Protein AF-A0A409YJ23-F1 (afdb_monomer_lite)

Secondary structure (DSSP, 8-state):
-EE-SSSS-EESSHHHHHHHIIIIITT-EEEEETTEEEEEPPPTTS-EE---TT-SS--EESSHHHHHHHHHHHHHHHSTT---EE-SSSEEE-HHHHTTTEEEETTTTEEEETTTTEEE-GGGHHHHHHHHHS----HHHHHHHHHHHHHTT--SSPPPP-SSEEPPTTSPPEEEEE-TTSSEEES-HHHHHHHHHHH-TTSPPPSSPPEEEEE-S-SSSSGGGSEEEEEPPTT----HHHHHHHHHHHS-------S---GGGTS-HHHHHH-HHHHTTTS-HHHHHHHHSPPPTTTSTTHHHHHHHHHHHHHHHHTTSPP---

InterPro domains:
  IPR013087 Zinc finger C2H2-type [PS00028] (4-25)
  IPR013087 Zinc finger C2H2-type [PS50157] (2-30)
  IPR013087 Zinc finger C2H2-type [SM00355] (2-25)
  IPR013087 Zinc finger C2H2-type [SM00355] (177-200)
  IPR022698 Orsellinic acid/F9775 biosynthesis cluster protein D [PF12013] (102-201)

Structure (mmCIF, N/CA/C/O backbone):
data_AF-A0A409YJ23-F1
#
_entry.id   AF-A0A409YJ23-F1
#
loop_
_atom_site.group_PDB
_atom_site.id
_atom_site.type_symbol
_atom_site.label_atom_id
_atom_site.label_alt_id
_atom_site.label_comp_id
_atom_site.label_asym_id
_atom_site.label_entity_id
_atom_site.label_seq_id
_atom_site.pdbx_PDB_ins_code
_atom_site.Cartn_x
_atom_site.Cartn_y
_atom_site.Cartn_z
_atom_site.occupancy
_atom_site.B_iso_or_equiv
_atom_site.auth_seq_id
_atom_site.auth_comp_id
_atom_site.auth_asym_id
_atom_site.auth_atom_id
_atom_site.pdbx_PDB_model_num
ATOM 1 N N . MET A 1 1 ? -32.591 39.609 29.232 1.00 84.12 1 MET A N 1
ATOM 2 C CA . MET A 1 1 ? -31.313 39.110 29.771 1.00 84.12 1 MET A CA 1
ATOM 3 C C . MET A 1 1 ? -31.387 37.604 29.819 1.00 84.12 1 MET A C 1
ATOM 5 O O . MET A 1 1 ? -32.309 37.075 30.429 1.00 84.12 1 MET A O 1
ATOM 9 N N . SER A 1 2 ? -30.472 36.940 29.129 1.00 91.50 2 SER A N 1
ATOM 10 C CA . SER A 1 2 ? -30.403 35.483 29.050 1.00 91.50 2 SER A CA 1
ATOM 11 C C . SER A 1 2 ? -29.228 35.031 29.913 1.00 91.50 2 SER A C 1
ATOM 13 O O . SER A 1 2 ? -28.110 35.483 29.689 1.00 91.50 2 SER A O 1
ATOM 15 N N . SER A 1 3 ? -29.456 34.194 30.923 1.00 90.69 3 SER A N 1
ATOM 16 C CA . SER A 1 3 ? -28.382 33.666 31.773 1.00 90.69 3 SER A CA 1
ATOM 17 C C . SER A 1 3 ? -27.857 32.335 31.246 1.00 90.69 3 SER A C 1
ATOM 19 O O . SER A 1 3 ? -28.594 31.536 30.656 1.00 90.69 3 SER A O 1
ATOM 21 N N . CYS A 1 4 ? -26.564 32.089 31.442 1.00 83.00 4 CYS A N 1
ATOM 22 C CA . CYS A 1 4 ? -26.021 30.758 31.236 1.00 83.00 4 CYS A CA 1
ATOM 23 C C . CYS A 1 4 ? -26.522 29.831 32.348 1.00 83.00 4 CYS A C 1
ATOM 25 O O . CYS A 1 4 ? -26.654 30.237 33.493 1.00 83.00 4 CYS A O 1
ATOM 27 N N . HIS A 1 5 ? -26.850 28.582 32.014 1.00 83.06 5 HIS A N 1
ATOM 28 C CA . HIS A 1 5 ? -27.221 27.575 33.019 1.00 83.06 5 HIS A CA 1
ATOM 29 C C . HIS A 1 5 ? -26.006 26.766 33.496 1.00 83.06 5 HIS A C 1
ATOM 31 O O . HIS A 1 5 ? -26.134 25.954 34.405 1.00 83.06 5 HIS A O 1
ATOM 37 N N . LEU A 1 6 ? -24.844 26.973 32.864 1.00 73.31 6 LEU A N 1
ATOM 38 C CA . LEU A 1 6 ? -23.585 26.291 33.169 1.00 73.31 6 LEU A CA 1
ATOM 39 C C . LEU A 1 6 ? -22.621 27.176 33.984 1.00 73.31 6 LEU A C 1
ATOM 41 O O . LEU A 1 6 ? -21.665 26.663 34.557 1.00 73.31 6 LEU A O 1
ATOM 45 N N . CYS A 1 7 ? -22.872 28.488 34.069 1.00 82.25 7 CYS A N 1
ATOM 46 C CA . CYS A 1 7 ? -22.205 29.413 34.990 1.00 82.25 7 CYS A CA 1
ATOM 47 C C . CYS A 1 7 ? -23.141 30.555 35.401 1.00 82.25 7 CYS A C 1
ATOM 49 O O . CYS A 1 7 ? -24.240 30.690 34.874 1.00 82.25 7 CYS A O 1
ATOM 51 N N . SER A 1 8 ? -22.681 31.407 36.314 1.00 89.31 8 SER A N 1
ATOM 52 C CA . SER A 1 8 ? -23.455 32.532 36.848 1.00 89.31 8 SER A CA 1
ATOM 53 C C . SER A 1 8 ? -23.447 33.794 35.968 1.00 89.31 8 SER A C 1
ATOM 55 O O . SER A 1 8 ? -23.882 34.846 36.432 1.00 89.31 8 SER A O 1
ATOM 57 N N . GLU A 1 9 ? -22.941 33.734 34.732 1.00 91.94 9 GLU A N 1
ATOM 58 C CA . GLU A 1 9 ? -22.905 34.897 33.836 1.00 91.94 9 GLU A CA 1
ATOM 59 C C . GLU A 1 9 ? -24.240 35.129 33.111 1.00 91.94 9 GLU A C 1
ATOM 61 O O . GLU A 1 9 ? -24.992 34.204 32.779 1.00 91.94 9 GLU A O 1
ATOM 66 N N . SER A 1 10 ? -24.538 36.402 32.853 1.00 94.19 10 SER A N 1
ATOM 67 C CA . SER A 1 10 ? -25.786 36.860 32.244 1.00 94.19 10 SER A CA 1
ATOM 68 C C . SER A 1 10 ? -25.524 37.810 31.084 1.00 94.19 10 SER A C 1
ATOM 70 O O . SER A 1 10 ? -24.695 38.708 31.193 1.00 94.19 10 SER A O 1
ATOM 72 N N . PHE A 1 11 ? -26.280 37.628 30.002 1.00 96.00 11 PHE A N 1
ATOM 73 C CA . PHE A 1 11 ? -26.040 38.255 28.705 1.00 96.00 11 PHE A CA 1
ATOM 74 C C . PHE A 1 11 ? -27.220 39.112 28.262 1.00 96.00 11 PHE A C 1
ATOM 76 O O . PHE A 1 11 ? -28.380 38.877 28.636 1.00 96.00 11 PHE A O 1
ATOM 83 N N . SER A 1 12 ? -26.920 40.115 27.445 1.00 95.31 12 SER A N 1
ATOM 84 C CA . SER A 1 12 ? -27.893 41.098 26.974 1.00 95.31 12 SER A CA 1
ATOM 85 C C . SER A 1 12 ? -28.770 40.511 25.872 1.00 95.31 12 SER A C 1
ATOM 87 O O . SER A 1 12 ? -29.960 40.824 25.807 1.00 95.31 12 SER A O 1
ATOM 89 N N . SER A 1 13 ? -28.210 39.605 25.064 1.00 96.56 13 SER A N 1
ATOM 90 C CA . SER A 1 13 ? -28.889 38.943 23.950 1.00 96.56 13 SER A CA 1
ATOM 91 C C . SER A 1 13 ? -28.728 37.410 23.970 1.00 96.56 13 SER A C 1
ATOM 93 O O . SER A 1 13 ? -27.808 36.873 24.595 1.00 96.56 13 SER A O 1
ATOM 95 N N . PRO A 1 14 ? -29.622 36.670 23.286 1.00 90.75 14 PRO A N 1
ATOM 96 C CA . PRO A 1 14 ? -29.446 35.239 23.039 1.00 90.75 14 PRO A CA 1
ATOM 97 C C . PRO A 1 14 ? -28.155 34.908 22.275 1.00 90.75 14 PRO A C 1
ATOM 99 O O . PRO A 1 14 ? -27.546 33.878 22.555 1.00 90.75 14 PRO A O 1
ATOM 102 N N . ASP A 1 15 ? -27.720 35.788 21.369 1.00 90.75 15 ASP A N 1
ATOM 103 C CA . ASP A 1 15 ? -26.511 35.597 20.557 1.00 90.75 15 ASP A CA 1
ATOM 104 C C . ASP A 1 15 ? -25.238 35.682 21.408 1.00 90.75 15 ASP A C 1
ATOM 106 O O . ASP A 1 15 ? -24.343 34.850 21.272 1.00 90.75 15 ASP A O 1
ATOM 110 N N . GLU A 1 16 ? -25.186 36.618 22.360 1.00 91.50 16 GLU A N 1
ATOM 111 C CA . GLU A 1 16 ? -24.097 36.719 23.340 1.00 91.50 16 GLU A CA 1
ATOM 112 C C . GLU A 1 16 ? -24.044 35.487 24.254 1.00 91.50 16 GLU A C 1
ATOM 114 O O . GLU A 1 16 ? -22.968 34.946 24.502 1.00 91.50 16 GLU A O 1
ATOM 119 N N . LEU A 1 17 ? -25.202 34.985 24.704 1.00 90.12 17 LEU A N 1
ATOM 120 C CA . LEU A 1 17 ? -25.272 33.749 25.488 1.00 90.12 17 LEU A CA 1
ATOM 121 C C . LEU A 1 17 ? -24.806 32.531 24.672 1.00 90.12 17 LEU A C 1
ATOM 123 O O . LEU A 1 17 ? -24.149 31.638 25.211 1.00 90.12 17 LEU A O 1
ATOM 127 N N . HIS A 1 18 ? -25.154 32.467 23.386 1.00 81.50 18 HIS A N 1
ATOM 128 C CA . HIS A 1 18 ? -24.700 31.404 22.493 1.00 81.50 18 HIS A CA 1
ATOM 129 C C . HIS A 1 18 ? -23.180 31.474 22.279 1.00 81.50 18 HIS A C 1
ATOM 131 O O . HIS A 1 18 ? -22.496 30.467 22.461 1.00 81.50 18 HIS A O 1
ATOM 137 N N . ALA A 1 19 ? -22.638 32.663 22.000 1.00 81.00 19 ALA A N 1
ATOM 138 C CA . ALA A 1 19 ? -21.200 32.898 21.863 1.00 81.00 19 ALA A CA 1
ATOM 139 C C . ALA A 1 19 ? -20.425 32.573 23.154 1.00 81.00 19 ALA A C 1
ATOM 141 O O . ALA A 1 19 ? -19.359 31.959 23.104 1.00 81.00 19 ALA A O 1
ATOM 142 N N . HIS A 1 20 ? -20.978 32.901 24.322 1.00 84.94 20 HIS A N 1
ATOM 143 C CA . HIS A 1 20 ? -20.410 32.533 25.618 1.00 84.94 20 HIS A CA 1
ATOM 144 C C . HIS A 1 20 ? -20.411 31.015 25.840 1.00 84.94 20 HIS A C 1
ATOM 146 O O . HIS A 1 20 ? -19.383 30.441 26.195 1.00 84.94 20 HIS A O 1
ATOM 152 N N . LYS A 1 21 ? -21.528 30.323 25.575 1.00 79.25 21 LYS A N 1
ATOM 153 C CA . LYS A 1 21 ? -21.569 28.852 25.660 1.00 79.25 21 LYS A CA 1
ATOM 154 C C . LYS A 1 21 ? -20.540 28.214 24.725 1.00 79.25 21 LYS A C 1
ATOM 156 O O . LYS A 1 21 ? -19.906 27.238 25.114 1.00 79.25 21 LYS A O 1
ATOM 161 N N . GLN A 1 22 ? -20.331 28.805 23.546 1.00 73.75 22 GLN A N 1
ATOM 162 C CA . GLN A 1 22 ? -19.335 28.368 22.567 1.00 73.75 22 GLN A CA 1
ATOM 163 C C . GLN A 1 22 ? -17.875 28.597 22.966 1.00 73.75 22 GLN A C 1
ATOM 165 O O . GLN A 1 22 ? -17.008 27.866 22.491 1.00 73.75 22 GLN A O 1
ATOM 170 N N . THR A 1 23 ? -17.585 29.582 23.812 1.00 72.12 23 THR A N 1
ATOM 171 C CA . THR A 1 23 ? -16.205 29.964 24.158 1.00 72.12 23 THR A CA 1
ATOM 172 C C . THR A 1 23 ? -15.799 29.523 25.561 1.00 72.12 23 THR A C 1
ATOM 174 O O . THR A 1 23 ? -14.672 29.079 25.757 1.00 72.12 23 THR A O 1
ATOM 177 N N . VAL A 1 24 ? -16.712 29.602 26.530 1.00 72.06 24 VAL A N 1
ATOM 178 C CA . VAL A 1 24 ? -16.432 29.364 27.955 1.00 72.06 24 VAL A CA 1
ATOM 179 C C . VAL A 1 24 ? -16.774 27.936 28.375 1.00 72.06 24 VAL A C 1
ATOM 181 O O . VAL A 1 24 ? -16.036 27.319 29.139 1.00 72.06 24 VAL A O 1
ATOM 184 N N . HIS A 1 25 ? -17.872 27.381 27.858 1.00 68.25 25 HIS A N 1
ATOM 185 C CA . HIS A 1 25 ? -18.365 26.057 28.265 1.00 68.25 25 HIS A CA 1
ATOM 186 C C . HIS A 1 25 ? -18.044 24.938 27.281 1.00 68.25 25 HIS A C 1
ATOM 188 O O . HIS A 1 25 ? -17.949 23.781 27.672 1.00 68.25 25 HIS A O 1
ATOM 194 N N . LEU A 1 26 ? -17.762 25.287 26.033 1.00 66.75 26 LEU A N 1
ATOM 195 C CA . LEU A 1 26 ? -17.163 24.407 25.031 1.00 66.75 26 LEU A CA 1
ATOM 196 C C . LEU A 1 26 ? -15.631 24.263 25.215 1.00 66.75 26 LEU A C 1
ATOM 198 O O . LEU A 1 26 ? -14.908 23.926 24.280 1.00 66.75 26 LEU A O 1
ATOM 202 N N . GLY A 1 27 ? -15.128 24.518 26.432 1.00 65.75 27 GLY A N 1
ATOM 203 C CA . GLY A 1 27 ? -13.705 24.508 26.791 1.00 65.75 27 GLY A CA 1
ATOM 204 C C . GLY A 1 27 ? -13.077 23.116 26.917 1.00 65.75 27 GLY A C 1
ATOM 205 O O . GLY A 1 27 ? -11.857 23.001 26.994 1.00 65.75 27 GLY A O 1
ATOM 206 N N . SER A 1 28 ? -13.883 22.060 26.915 1.00 69.00 28 SER A N 1
ATOM 207 C CA . SER A 1 28 ? -13.456 20.672 26.744 1.00 69.00 28 SER A CA 1
ATOM 208 C C . SER A 1 28 ? -14.683 19.797 26.607 1.00 69.00 28 SER A C 1
ATOM 210 O O . SER A 1 28 ? -15.555 19.830 27.471 1.00 69.00 28 SER A O 1
ATOM 212 N N . ILE A 1 29 ? -14.729 18.995 25.558 1.00 71.19 29 ILE A N 1
ATOM 213 C CA . ILE A 1 29 ? -15.741 17.966 25.390 1.00 71.19 29 ILE A CA 1
ATOM 214 C C . ILE A 1 29 ? -15.078 16.661 25.763 1.00 71.19 29 ILE A C 1
ATOM 216 O O . ILE A 1 29 ? -14.087 16.260 25.152 1.00 71.19 29 ILE A O 1
ATOM 220 N N . GLU A 1 30 ? -15.604 16.045 26.810 1.00 76.81 30 GLU A N 1
ATOM 221 C CA . GLU A 1 30 ? -15.264 14.678 27.148 1.00 76.81 30 GLU A CA 1
ATOM 222 C C . GLU A 1 30 ? -16.186 13.760 26.364 1.00 76.81 30 GLU A C 1
ATOM 224 O O . GLU A 1 30 ? -17.407 13.831 26.496 1.00 76.81 30 GLU A O 1
ATOM 229 N N . PHE A 1 31 ? -15.605 12.905 25.538 1.00 73.44 31 PHE A N 1
ATOM 230 C CA . PHE A 1 31 ? -16.326 11.795 24.941 1.00 73.44 31 PHE A CA 1
ATOM 231 C C . PHE A 1 31 ? -15.633 10.498 25.326 1.00 73.44 31 PHE A C 1
ATOM 233 O O . PHE A 1 31 ? -14.405 10.413 25.387 1.00 73.44 31 PHE A O 1
ATOM 240 N N . THR A 1 32 ? -16.430 9.478 25.618 1.00 66.81 32 THR A N 1
ATOM 241 C CA . THR A 1 32 ? -15.919 8.161 25.979 1.00 66.81 32 THR A CA 1
ATOM 242 C C . THR A 1 32 ? -16.015 7.248 24.775 1.00 66.81 32 THR A C 1
ATOM 244 O O . THR A 1 32 ? -17.071 7.085 24.178 1.00 66.81 32 THR A O 1
ATOM 247 N N . CYS A 1 33 ? -14.890 6.643 24.437 1.00 64.50 33 CYS A N 1
ATOM 248 C CA . CYS A 1 33 ? -14.723 5.769 23.300 1.00 64.50 33 CYS A CA 1
ATOM 249 C C . CYS A 1 33 ? -13.952 4.546 23.776 1.00 64.50 33 CYS A C 1
ATOM 251 O O . CYS A 1 33 ? -12.804 4.671 24.208 1.00 64.50 33 CYS A O 1
ATOM 253 N N . THR A 1 34 ? -14.555 3.356 23.728 1.00 54.97 34 THR A N 1
ATOM 254 C CA . THR A 1 34 ? -13.848 2.081 23.989 1.00 54.97 34 THR A CA 1
ATOM 255 C C . THR A 1 34 ? -13.129 2.029 25.343 1.00 54.97 34 THR A C 1
ATOM 257 O O . THR A 1 34 ? -11.996 1.568 25.453 1.00 54.97 34 THR A O 1
ATOM 260 N N . ASN A 1 35 ? -13.767 2.549 26.395 1.00 63.59 35 ASN A N 1
ATOM 261 C CA . ASN A 1 35 ? -13.205 2.680 27.751 1.00 63.59 35 ASN A CA 1
ATOM 262 C C . ASN A 1 35 ? -12.088 3.728 27.918 1.00 63.59 35 ASN A C 1
ATOM 264 O O . ASN A 1 35 ? -11.455 3.781 28.972 1.00 63.59 35 ASN A O 1
ATOM 268 N N . ARG A 1 36 ? -11.841 4.582 26.921 1.00 61.72 36 ARG A N 1
ATOM 269 C CA . ARG A 1 36 ? -10.992 5.771 27.056 1.00 61.72 36 ARG A CA 1
ATOM 270 C C . ARG A 1 36 ? -11.847 7.019 26.933 1.00 61.72 36 ARG A C 1
ATOM 272 O O . ARG A 1 36 ? -12.571 7.191 25.958 1.00 61.72 36 ARG A O 1
ATOM 279 N N . THR A 1 37 ? -11.760 7.889 27.927 1.00 76.44 37 THR A N 1
ATOM 280 C CA . THR A 1 37 ? -12.339 9.227 27.835 1.00 76.44 37 THR A CA 1
ATOM 281 C C . THR A 1 37 ? -11.313 10.133 27.178 1.00 76.44 37 THR A C 1
ATOM 283 O O . THR A 1 37 ? -10.193 10.274 27.668 1.00 76.44 37 THR A O 1
ATOM 286 N N . PHE A 1 38 ? -11.681 10.710 26.044 1.00 76.69 38 PHE A N 1
ATOM 287 C CA . PHE A 1 38 ? -10.900 11.724 25.363 1.00 76.69 38 PHE A CA 1
ATOM 288 C C . PHE A 1 38 ? -11.486 13.081 25.710 1.00 76.69 38 PHE A C 1
ATOM 290 O O . PHE A 1 38 ? -12.685 13.305 25.567 1.00 76.69 38 PHE A O 1
ATOM 297 N N . THR A 1 39 ? -10.626 13.991 26.148 1.00 82.50 39 THR A N 1
ATOM 298 C CA . THR A 1 39 ? -10.996 15.374 26.430 1.00 82.50 39 THR A CA 1
ATOM 299 C C . THR A 1 39 ? -10.467 16.234 25.291 1.00 82.50 39 THR A C 1
ATOM 301 O O . THR A 1 39 ? -9.272 16.524 25.237 1.00 82.50 39 THR A O 1
ATOM 304 N N . VAL A 1 40 ? -11.334 16.636 24.362 1.00 83.31 40 VAL A N 1
ATOM 305 C CA . VAL A 1 40 ? -10.938 17.483 23.229 1.00 83.31 40 VAL A CA 1
ATOM 306 C C . VAL A 1 40 ? -11.388 18.911 23.477 1.00 83.31 40 VAL A C 1
ATOM 308 O O . VAL A 1 40 ? -12.554 19.185 23.752 1.00 83.31 40 VAL A O 1
ATOM 311 N N . LYS A 1 41 ? -10.429 19.835 23.415 1.00 84.50 41 LYS A N 1
ATOM 312 C CA . LYS A 1 41 ? -10.660 21.272 23.569 1.00 84.50 41 LYS A CA 1
ATOM 313 C C . LYS A 1 41 ? -10.640 21.929 22.199 1.00 84.50 41 LYS A C 1
ATOM 315 O O . LYS A 1 41 ? -9.779 21.606 21.381 1.00 84.50 41 LYS A O 1
ATOM 320 N N . LYS A 1 42 ? -11.556 22.871 21.975 1.00 84.88 42 LYS A N 1
ATOM 321 C CA . LYS A 1 42 ? -11.483 23.783 20.832 1.00 84.88 42 LYS A CA 1
ATOM 322 C C . LYS A 1 42 ? -10.157 24.549 20.932 1.00 84.88 42 LYS A C 1
ATOM 324 O O . LYS A 1 42 ? -9.851 25.094 21.996 1.00 84.88 42 LYS A O 1
ATOM 329 N N . GLN A 1 43 ? -9.335 24.513 19.888 1.00 86.50 43 GLN A N 1
ATOM 330 C CA . GLN A 1 43 ? -8.037 25.187 19.902 1.00 86.50 43 GLN A CA 1
ATOM 331 C C . GLN A 1 43 ? -8.197 26.707 19.728 1.00 86.50 43 GLN A C 1
ATOM 333 O O . GLN A 1 43 ? -9.298 27.215 19.504 1.00 86.50 43 GLN A O 1
ATOM 338 N N . ALA A 1 44 ? -7.096 27.455 19.873 1.00 84.88 44 ALA A N 1
ATOM 339 C CA . ALA A 1 44 ? -7.088 28.918 19.759 1.00 84.88 44 ALA A CA 1
ATOM 340 C C . ALA A 1 44 ? -7.545 29.425 18.375 1.00 84.88 44 ALA A C 1
ATOM 342 O O . ALA A 1 44 ? -7.963 30.573 18.247 1.00 84.88 44 ALA A O 1
ATOM 343 N N . ASP A 1 45 ? -7.494 28.563 17.360 1.00 86.69 45 ASP A N 1
ATOM 344 C CA . ASP A 1 45 ? -8.001 28.800 16.006 1.00 86.69 45 ASP A CA 1
ATOM 345 C C . ASP A 1 45 ? -9.527 28.634 15.877 1.00 86.69 45 ASP A C 1
ATOM 347 O O . ASP A 1 45 ? -10.086 28.814 14.796 1.00 86.69 45 ASP A O 1
ATOM 351 N N . GLY A 1 46 ? -10.218 28.284 16.964 1.00 84.50 46 GLY A N 1
ATOM 352 C CA . GLY A 1 46 ? -11.655 28.060 16.954 1.00 84.50 46 GLY A CA 1
ATOM 353 C C . GLY A 1 46 ? -12.072 26.757 16.268 1.00 84.50 46 GLY A C 1
ATOM 354 O O . GLY A 1 46 ? -13.235 26.645 15.886 1.00 84.50 46 GLY A O 1
ATOM 355 N N . CYS A 1 47 ? -11.179 25.778 16.128 1.00 90.19 47 CYS A N 1
ATOM 356 C CA . CYS A 1 47 ? -11.482 24.488 15.514 1.00 90.19 47 CYS A CA 1
ATOM 357 C C . CYS A 1 47 ? -11.236 23.312 16.474 1.00 90.19 47 CYS A C 1
ATOM 359 O O . CYS A 1 47 ? -10.504 23.420 17.464 1.00 90.19 47 CYS A O 1
ATOM 361 N N . PHE A 1 48 ? -11.861 22.170 16.189 1.00 88.62 48 PHE A N 1
ATOM 362 C CA . PHE A 1 48 ? -11.555 20.892 16.828 1.00 88.62 48 PHE A CA 1
ATOM 363 C C . PHE A 1 48 ? -10.511 20.153 16.001 1.00 88.62 48 PHE A C 1
ATOM 365 O O . PHE A 1 48 ? -10.659 20.011 14.789 1.00 88.62 48 PHE A O 1
ATOM 372 N N . HIS A 1 49 ? -9.465 19.671 16.667 1.00 88.62 49 HIS A N 1
ATOM 373 C CA . HIS A 1 49 ? -8.402 18.893 16.039 1.00 88.62 49 HIS A CA 1
ATOM 374 C C . HIS A 1 49 ? -8.552 17.438 16.446 1.00 88.62 49 HIS A C 1
ATOM 376 O O . HIS A 1 49 ? -8.626 17.132 17.640 1.00 88.62 49 HIS A O 1
ATOM 382 N N . CYS A 1 50 ? -8.596 16.539 15.469 1.00 86.25 50 CYS A N 1
ATOM 383 C CA . CYS A 1 50 ? -8.643 15.117 15.768 1.00 86.25 50 CYS A CA 1
ATOM 384 C C . CYS A 1 50 ? -7.301 14.646 16.359 1.00 86.25 50 CYS A C 1
ATOM 386 O O . CYS A 1 50 ? -6.263 14.847 15.728 1.00 86.25 50 CYS A O 1
ATOM 388 N N . PRO A 1 51 ? -7.290 13.994 17.540 1.00 78.25 51 PRO A N 1
ATOM 389 C CA . PRO A 1 51 ? -6.062 13.505 18.167 1.00 78.25 51 PRO A CA 1
ATOM 390 C C . PRO A 1 51 ? -5.535 12.203 17.539 1.00 78.25 51 PRO A C 1
ATOM 392 O O . PRO A 1 51 ? -4.567 11.628 18.038 1.00 78.25 51 PRO A O 1
ATOM 395 N N . CYS A 1 52 ? -6.187 11.681 16.499 1.00 74.25 52 CYS A N 1
ATOM 396 C CA . CYS A 1 52 ? -5.823 10.399 15.913 1.00 74.25 52 CYS A CA 1
ATOM 397 C C . CYS A 1 52 ? -4.490 10.477 15.155 1.00 74.25 52 CYS A C 1
ATOM 399 O O . CYS A 1 52 ? -4.299 11.389 14.351 1.00 74.25 52 CYS A O 1
ATOM 401 N N . PRO A 1 53 ? -3.597 9.483 15.330 1.00 70.00 53 PRO A N 1
ATOM 402 C CA . PRO A 1 53 ? -2.285 9.461 14.678 1.00 70.00 53 PRO A CA 1
ATOM 403 C C . PRO A 1 53 ? -2.359 9.156 13.174 1.00 70.00 53 PRO A C 1
ATOM 405 O O . PRO A 1 53 ? -1.338 9.150 12.499 1.00 70.00 53 PRO A O 1
ATOM 408 N N . PHE A 1 54 ? -3.552 8.859 12.658 1.00 68.44 54 PHE A N 1
ATOM 409 C CA . PHE A 1 54 ? -3.777 8.387 11.292 1.00 68.44 54 PHE A CA 1
ATOM 410 C C . PHE A 1 54 ? -3.936 9.516 10.268 1.00 68.44 54 PHE A C 1
ATOM 412 O O . PHE A 1 54 ? -4.024 9.256 9.071 1.00 68.44 54 PHE A O 1
ATOM 419 N N . HIS A 1 55 ? -3.974 10.764 10.730 1.00 72.31 55 HIS A N 1
ATOM 420 C CA . HIS A 1 55 ? -4.055 11.932 9.867 1.00 72.31 55 HIS A CA 1
ATOM 421 C C . HIS A 1 55 ? -2.646 12.409 9.499 1.00 72.31 55 HIS A C 1
ATOM 423 O O . HIS A 1 55 ? -1.867 12.753 10.384 1.00 72.31 55 HIS A O 1
ATOM 429 N N . THR A 1 56 ? -2.317 12.473 8.204 1.00 63.94 56 THR A N 1
ATOM 430 C CA . THR A 1 56 ? -1.049 13.066 7.721 1.00 63.94 56 THR A CA 1
ATOM 431 C C . THR A 1 56 ? -0.945 14.551 8.059 1.00 63.94 56 THR A C 1
ATOM 433 O O . THR A 1 56 ? 0.128 15.053 8.387 1.00 63.94 56 THR A O 1
ATOM 436 N N . THR A 1 57 ? -2.077 15.249 8.017 1.00 74.25 57 THR A N 1
ATOM 437 C CA . THR A 1 57 ? -2.258 16.612 8.520 1.00 74.25 57 THR A CA 1
ATOM 438 C C . THR A 1 57 ? -3.388 16.603 9.539 1.00 74.25 57 THR A C 1
ATOM 440 O O . THR A 1 57 ? -4.422 16.022 9.212 1.00 74.25 57 THR A O 1
ATOM 443 N N . PRO A 1 58 ? -3.256 17.244 10.717 1.00 80.00 58 PRO A N 1
ATOM 444 C CA . PRO A 1 58 ? -4.308 17.251 11.733 1.00 80.00 58 PRO A CA 1
ATOM 445 C C . PRO A 1 58 ? -5.671 17.567 11.114 1.00 80.00 58 PRO A C 1
ATOM 447 O O . PRO A 1 58 ? -5.836 18.623 10.506 1.00 80.00 58 PRO A O 1
ATOM 450 N N . ALA A 1 59 ? -6.627 16.639 11.209 1.00 84.62 59 ALA A N 1
ATOM 451 C CA . ALA A 1 59 ? -7.964 16.880 10.685 1.00 84.62 59 ALA A CA 1
ATOM 452 C C . ALA A 1 59 ? -8.645 17.960 11.533 1.00 84.62 59 ALA A C 1
ATOM 454 O O . ALA A 1 59 ? -8.743 17.824 12.758 1.00 84.62 59 ALA A O 1
ATOM 455 N N . VAL A 1 60 ? -9.083 19.025 10.861 1.00 90.81 60 VAL A N 1
ATOM 456 C CA . VAL A 1 60 ? -9.655 20.228 11.469 1.00 90.81 60 VAL A CA 1
ATOM 457 C C . VAL A 1 60 ? -11.158 20.261 11.208 1.00 90.81 60 VAL A C 1
ATOM 459 O O . VAL A 1 60 ? -11.594 20.151 10.064 1.00 90.81 60 VAL A O 1
ATOM 462 N N . PHE A 1 61 ? -11.947 20.443 12.265 1.00 90.62 61 PHE A N 1
ATOM 463 C CA . PHE A 1 61 ? -13.408 20.507 12.209 1.00 90.62 61 PHE A CA 1
ATOM 464 C C . PHE A 1 61 ? -13.889 21.839 12.786 1.00 90.62 61 PHE A C 1
ATOM 466 O O . PHE A 1 61 ? -13.478 22.242 13.877 1.00 90.62 61 PHE A O 1
ATOM 473 N N . HIS A 1 62 ? -14.751 22.542 12.052 1.00 88.31 62 HIS A N 1
ATOM 474 C CA . HIS A 1 62 ? -15.238 23.870 12.447 1.00 88.31 62 HIS A CA 1
ATOM 475 C C . HIS A 1 62 ? -16.425 23.818 13.416 1.00 88.31 62 HIS A C 1
ATOM 477 O O . HIS A 1 62 ? -16.686 24.787 14.133 1.00 88.31 62 HIS A O 1
ATOM 483 N N . ASP A 1 63 ? -17.127 22.692 13.464 1.00 84.94 63 ASP A N 1
ATOM 484 C CA . ASP A 1 63 ? -18.288 22.472 14.311 1.00 84.94 63 ASP A CA 1
ATOM 485 C C . ASP A 1 63 ? -18.175 21.144 15.069 1.00 84.94 63 ASP A C 1
ATOM 487 O O . ASP A 1 63 ? -17.379 20.263 14.742 1.00 84.94 63 ASP A O 1
ATOM 491 N N . LEU A 1 64 ? -18.953 21.040 16.144 1.00 81.25 64 LEU A N 1
ATOM 492 C CA . LEU A 1 64 ? -18.913 19.880 17.019 1.00 81.25 64 LEU A CA 1
ATOM 493 C C . LEU A 1 64 ? -19.558 18.645 16.384 1.00 81.25 64 LEU A C 1
ATOM 495 O O . LEU A 1 64 ? -19.132 17.528 16.650 1.00 81.25 64 LEU A O 1
ATOM 499 N N . GLU A 1 65 ? -20.599 18.830 15.583 1.00 81.56 65 GLU A N 1
ATOM 500 C CA . GLU A 1 65 ? -21.382 17.725 15.038 1.00 81.56 65 GLU A CA 1
ATOM 501 C C . GLU A 1 65 ? -20.541 16.909 14.053 1.00 81.56 65 GLU A C 1
ATOM 503 O O . GLU A 1 65 ? -20.453 15.688 14.179 1.00 81.56 65 GLU A O 1
ATOM 508 N N . THR A 1 66 ? -19.820 17.580 13.152 1.00 84.75 66 THR A N 1
ATOM 509 C CA . THR A 1 66 ? -18.887 16.933 12.219 1.00 84.75 66 THR A CA 1
ATOM 510 C C . THR A 1 66 ? -17.711 16.277 12.937 1.00 84.75 66 THR A C 1
ATOM 512 O O . THR A 1 66 ? -17.303 15.175 12.565 1.00 84.75 66 THR A O 1
ATOM 515 N N . PHE A 1 67 ? -17.200 16.904 14.002 1.00 86.88 67 PHE A N 1
ATOM 516 C CA . PHE A 1 67 ? -16.158 16.318 14.842 1.00 86.88 67 PHE A CA 1
ATOM 517 C C . PHE A 1 67 ? -16.638 15.047 15.561 1.00 86.88 67 PHE A C 1
ATOM 519 O O . PHE A 1 67 ? -15.947 14.029 15.531 1.00 86.88 67 PHE A O 1
ATOM 526 N N . VAL A 1 68 ? -17.822 15.076 16.182 1.00 81.50 68 VAL A N 1
ATOM 527 C CA . VAL A 1 68 ? -18.405 13.917 16.877 1.00 81.50 68 VAL A CA 1
ATOM 528 C C . VAL A 1 68 ? -18.688 12.795 15.891 1.00 81.50 68 VAL A C 1
ATOM 530 O O . VAL A 1 68 ? -18.266 11.677 16.155 1.00 81.50 68 VAL A O 1
ATOM 533 N N . ALA A 1 69 ? -19.283 13.079 14.730 1.00 81.81 69 ALA A N 1
ATOM 534 C CA . ALA A 1 69 ? -19.514 12.069 13.698 1.00 81.81 69 ALA A CA 1
ATOM 535 C C . ALA A 1 69 ? -18.200 11.410 13.233 1.00 81.81 69 ALA A C 1
ATOM 537 O O . ALA A 1 69 ? -18.125 10.192 13.086 1.00 81.81 69 ALA A O 1
ATOM 538 N N . HIS A 1 70 ? -17.131 12.194 13.056 1.00 85.25 70 HIS A N 1
ATOM 539 C CA . HIS A 1 70 ? -15.806 11.667 12.726 1.00 85.25 70 HIS A CA 1
ATOM 540 C C . HIS A 1 70 ? -15.245 10.748 13.822 1.00 85.25 70 HIS A C 1
ATOM 542 O O . HIS A 1 70 ? -14.712 9.675 13.531 1.00 85.25 70 HIS A O 1
ATOM 548 N N . ILE A 1 71 ? -15.367 11.163 15.082 1.00 82.25 71 ILE A N 1
ATOM 549 C CA . ILE A 1 71 ? -14.919 10.390 16.237 1.00 82.25 71 ILE A CA 1
ATOM 550 C C . ILE A 1 71 ? -15.749 9.121 16.419 1.00 82.25 71 ILE A C 1
ATOM 552 O O . ILE A 1 71 ? -15.168 8.076 16.677 1.00 82.25 71 ILE A O 1
ATOM 556 N N . GLU A 1 72 ? -17.071 9.178 16.271 1.00 77.69 72 GLU A N 1
ATOM 557 C CA . GLU A 1 72 ? -17.956 8.012 16.349 1.00 77.69 72 GLU A CA 1
ATOM 558 C C . GLU A 1 72 ? -17.591 6.979 15.299 1.00 77.69 72 GLU A C 1
ATOM 560 O O . GLU A 1 72 ? -17.497 5.797 15.639 1.00 77.69 72 GLU A O 1
ATOM 565 N N . VAL A 1 73 ? -17.301 7.439 14.069 1.00 76.19 73 VAL A N 1
ATOM 566 C CA . VAL A 1 73 ? -16.714 6.588 13.040 1.00 76.19 73 VAL A CA 1
ATOM 567 C C . VAL A 1 73 ? -15.479 5.956 13.631 1.00 76.19 73 VAL A C 1
ATOM 569 O O . VAL A 1 73 ? -15.579 4.772 13.859 1.00 76.19 73 VAL A O 1
ATOM 572 N N . ILE A 1 74 ? -14.418 6.692 13.990 1.00 75.00 74 ILE A N 1
ATOM 573 C CA . ILE A 1 74 ? -13.149 6.148 14.532 1.00 75.00 74 ILE A CA 1
ATOM 574 C C . ILE A 1 74 ? -13.341 5.191 15.720 1.00 75.00 74 ILE A C 1
ATOM 576 O O . ILE A 1 74 ? -12.651 4.177 15.832 1.00 75.00 74 ILE A O 1
ATOM 580 N N . CYS A 1 75 ? -14.271 5.482 16.616 1.00 72.88 75 CYS A N 1
ATOM 581 C CA . CYS A 1 75 ? -14.528 4.683 17.803 1.00 72.88 75 CYS A CA 1
ATOM 582 C C . CYS A 1 75 ? -15.080 3.301 17.482 1.00 72.88 75 CYS A C 1
ATOM 584 O O . CYS A 1 75 ? -14.690 2.341 18.144 1.00 72.88 75 CYS A O 1
ATOM 586 N N . ALA A 1 76 ? -15.875 3.175 16.418 1.00 67.19 76 ALA A N 1
ATOM 587 C CA . ALA A 1 76 ? -16.349 1.884 15.923 1.00 67.19 76 ALA A CA 1
ATOM 588 C C . ALA A 1 76 ? -15.209 0.947 15.452 1.00 67.19 76 ALA A C 1
ATOM 590 O O . ALA A 1 76 ? -15.413 -0.252 15.308 1.00 67.19 76 ALA A O 1
ATOM 591 N N . TRP A 1 77 ? -13.999 1.475 15.248 1.00 64.38 77 TRP A N 1
ATOM 592 C CA . TRP A 1 77 ? -12.799 0.754 14.787 1.00 64.38 77 TRP A CA 1
ATOM 593 C C . TRP A 1 77 ? -11.927 0.374 15.957 1.00 64.38 77 TRP A C 1
ATOM 595 O O . TRP A 1 77 ? -11.318 -0.688 15.984 1.00 64.38 77 TRP A O 1
ATOM 605 N N . ILE A 1 78 ? -11.836 1.287 16.922 1.00 62.78 78 ILE A N 1
ATOM 606 C CA . ILE A 1 78 ? -11.054 1.078 18.131 1.00 62.78 78 ILE A CA 1
ATOM 607 C C . ILE A 1 78 ? -11.772 0.064 19.040 1.00 62.78 78 ILE A C 1
ATOM 609 O O . ILE A 1 78 ? -11.123 -0.537 19.901 1.00 62.78 78 ILE A O 1
ATOM 613 N N . GLU A 1 79 ? -13.078 -0.186 18.845 1.00 56.62 79 GLU A N 1
ATOM 614 C CA . GLU A 1 79 ? -13.746 -1.309 19.501 1.00 56.62 79 GLU A CA 1
ATOM 615 C C . GLU A 1 79 ? -13.041 -2.627 19.138 1.00 56.62 79 GLU A C 1
ATOM 617 O O . GLU A 1 79 ? -12.715 -2.886 17.972 1.00 56.62 79 GLU A O 1
ATOM 622 N N . PRO A 1 80 ? -12.747 -3.486 20.129 1.00 54.53 80 PRO A N 1
ATOM 623 C CA . PRO A 1 80 ? -12.180 -4.779 19.816 1.00 54.53 80 PRO A CA 1
ATOM 624 C C . PRO A 1 80 ? -13.197 -5.577 18.978 1.00 54.53 80 PRO A C 1
ATOM 626 O O . PRO A 1 80 ? -14.337 -5.720 19.424 1.00 54.53 80 PRO A O 1
ATOM 629 N N . PRO A 1 81 ? -12.798 -6.134 17.812 1.00 50.31 81 PRO A N 1
ATOM 630 C CA . PRO A 1 81 ? -11.425 -6.446 17.419 1.00 50.31 81 PRO A CA 1
ATOM 631 C C . PRO A 1 81 ? -11.011 -5.839 16.060 1.00 50.31 81 PRO A C 1
ATOM 633 O O . PRO A 1 81 ? -10.735 -6.587 15.121 1.00 50.31 81 PRO A O 1
ATOM 636 N N . ALA A 1 82 ? -10.890 -4.513 15.940 1.00 53.09 82 ALA A N 1
ATOM 637 C CA . ALA A 1 82 ? -10.267 -3.895 14.759 1.00 53.09 82 ALA A CA 1
ATOM 638 C C . ALA A 1 82 ? -9.200 -2.841 15.104 1.00 53.09 82 ALA A C 1
ATOM 640 O O . ALA A 1 82 ? -9.150 -1.772 14.506 1.00 53.09 82 ALA A O 1
ATOM 641 N N . LEU A 1 83 ? -8.291 -3.163 16.036 1.00 73.56 83 LEU A N 1
ATOM 642 C CA . LEU A 1 83 ? -7.142 -2.305 16.346 1.00 73.56 83 LEU A CA 1
ATOM 643 C C . LEU A 1 83 ? -6.334 -2.018 15.072 1.00 73.56 83 LEU A C 1
ATOM 645 O O . LEU A 1 83 ? -5.580 -2.872 14.601 1.00 73.56 83 LEU A O 1
ATOM 649 N N . LEU A 1 84 ? -6.488 -0.805 14.539 1.00 85.19 84 LEU A N 1
ATOM 650 C CA . LEU A 1 84 ? -5.596 -0.261 13.527 1.00 85.19 84 LEU A CA 1
ATOM 651 C C . LEU A 1 84 ? -4.168 -0.334 14.071 1.00 85.19 84 LEU A C 1
ATOM 653 O O . LEU A 1 84 ? -3.851 0.227 15.124 1.00 85.19 84 LEU A O 1
ATOM 657 N N . ARG A 1 85 ? -3.306 -1.051 13.361 1.00 87.81 85 ARG A N 1
ATOM 658 C CA . ARG A 1 85 ? -1.901 -1.241 13.698 1.00 87.81 85 ARG A CA 1
ATOM 659 C C . ARG A 1 85 ? -1.064 -0.451 12.707 1.00 87.81 85 ARG A C 1
ATOM 661 O O . ARG A 1 85 ? -1.079 -0.748 11.518 1.00 87.81 85 ARG A O 1
ATOM 668 N N . SER A 1 86 ? -0.305 0.527 13.191 1.00 88.06 86 SER A N 1
ATOM 669 C CA . SER A 1 86 ? 0.780 1.101 12.390 1.00 88.06 86 SER A CA 1
ATOM 670 C C . SER A 1 86 ? 1.820 0.005 12.146 1.00 88.06 86 SER A C 1
ATOM 672 O O . SER A 1 86 ? 2.324 -0.608 13.090 1.00 88.06 86 SER A O 1
ATOM 674 N N . VAL A 1 87 ? 2.064 -0.296 10.872 1.00 90.75 87 VAL A N 1
ATOM 675 C CA . VAL A 1 87 ? 3.123 -1.210 10.422 1.00 90.75 87 VAL A CA 1
ATOM 676 C C . VAL A 1 87 ? 4.416 -0.424 10.232 1.00 90.75 87 VAL A C 1
ATOM 678 O O . VAL A 1 87 ? 5.494 -0.923 10.546 1.00 90.75 87 VAL A O 1
ATOM 681 N N . SER A 1 88 ? 4.290 0.816 9.763 1.00 91.50 88 SER A N 1
ATOM 682 C CA . SER A 1 88 ? 5.386 1.755 9.559 1.00 91.50 88 SER A CA 1
ATOM 683 C C . SER A 1 88 ? 4.897 3.205 9.669 1.00 91.50 88 SER A C 1
ATOM 685 O O . SER A 1 88 ? 3.744 3.458 10.033 1.00 91.50 88 SER A O 1
ATOM 687 N N . SER A 1 89 ? 5.765 4.164 9.329 1.00 89.44 89 SER A N 1
ATOM 688 C CA . SER A 1 89 ? 5.418 5.586 9.249 1.00 89.44 89 SER A CA 1
ATOM 689 C C . SER A 1 89 ? 4.395 5.921 8.164 1.00 89.44 89 SER A C 1
ATOM 691 O O . SER A 1 89 ? 3.776 6.973 8.260 1.00 89.44 89 SER A O 1
ATOM 693 N N . GLU A 1 90 ? 4.215 5.067 7.152 1.00 94.38 90 GLU A N 1
ATOM 694 C CA . GLU A 1 90 ? 3.266 5.297 6.049 1.00 94.38 90 GLU A CA 1
ATOM 695 C C . GLU A 1 90 ? 2.209 4.201 5.913 1.00 94.38 90 GLU A C 1
ATOM 697 O O . GLU A 1 90 ? 1.212 4.392 5.216 1.00 94.38 90 GLU A O 1
ATOM 702 N N . LEU A 1 91 ? 2.417 3.050 6.557 1.00 95.50 91 LEU A N 1
ATOM 703 C CA . LEU A 1 91 ? 1.564 1.879 6.424 1.00 95.50 91 LEU A CA 1
ATOM 704 C C . LEU A 1 91 ? 0.740 1.635 7.680 1.00 95.50 91 LEU A C 1
ATOM 706 O O . LEU A 1 91 ? 1.256 1.545 8.800 1.00 95.50 91 LEU A O 1
ATOM 710 N N . VAL A 1 92 ? -0.551 1.424 7.459 1.00 94.62 92 VAL A N 1
ATOM 711 C CA . VAL A 1 92 ? -1.501 0.989 8.474 1.00 94.62 92 VAL A CA 1
ATOM 712 C C . VAL A 1 92 ? -2.140 -0.331 8.063 1.00 94.62 92 VAL A C 1
ATOM 714 O O . VAL A 1 92 ? -2.405 -0.603 6.891 1.00 94.62 92 VAL A O 1
ATOM 717 N N . ASP A 1 93 ? -2.370 -1.163 9.062 1.00 94.06 93 ASP A N 1
ATOM 718 C CA . ASP A 1 93 ? -2.983 -2.473 8.963 1.00 94.06 93 ASP A CA 1
ATOM 719 C C . ASP A 1 93 ? -4.198 -2.545 9.895 1.00 94.06 93 ASP A C 1
ATOM 721 O O . ASP A 1 93 ? -4.307 -1.803 10.870 1.00 94.06 93 ASP A O 1
ATOM 725 N N . ALA A 1 94 ? -5.113 -3.454 9.595 1.00 91.94 94 ALA A N 1
ATOM 726 C CA . ALA A 1 94 ? -6.257 -3.806 10.418 1.00 91.94 94 ALA A CA 1
ATOM 727 C C . ALA A 1 94 ? -6.459 -5.327 10.341 1.00 91.94 94 ALA A C 1
ATOM 729 O O . ALA A 1 94 ? -6.117 -5.930 9.322 1.00 91.94 94 ALA A O 1
ATOM 730 N N . PRO A 1 95 ? -7.075 -5.977 11.343 1.00 91.19 95 PRO A N 1
ATOM 731 C CA . PRO A 1 95 ? -7.345 -7.418 11.295 1.00 91.19 95 PRO A CA 1
ATOM 732 C C . PRO A 1 95 ? -8.041 -7.877 10.003 1.00 91.19 95 PRO A C 1
ATOM 734 O O . PRO A 1 95 ? -7.666 -8.889 9.417 1.00 91.19 95 PRO A O 1
ATOM 737 N N . VAL A 1 96 ? -8.993 -7.087 9.498 1.00 93.50 96 VAL A N 1
ATOM 738 C CA . VAL A 1 96 ? -9.666 -7.385 8.228 1.00 93.50 96 VAL A CA 1
ATOM 739 C C . VAL A 1 96 ? -8.763 -7.199 7.003 1.00 93.50 96 VAL A C 1
ATOM 741 O O . VAL A 1 96 ? -8.922 -7.936 6.042 1.00 93.50 96 VAL A O 1
ATOM 744 N N . LEU A 1 97 ? -7.798 -6.271 7.014 1.00 95.94 97 LEU A N 1
ATOM 745 C CA . LEU A 1 97 ? -6.853 -6.080 5.903 1.00 95.94 97 LEU A CA 1
ATOM 746 C C . LEU A 1 97 ? -5.789 -7.179 5.895 1.00 95.94 97 LEU A C 1
ATOM 748 O O . LEU A 1 97 ? -5.604 -7.851 4.879 1.00 95.94 97 LEU A O 1
ATOM 752 N N . SER A 1 98 ? -5.144 -7.408 7.041 1.00 94.62 98 SER A N 1
ATOM 753 C CA . SER A 1 98 ? -4.123 -8.446 7.217 1.00 94.62 98 SER A CA 1
ATOM 754 C C . SER A 1 98 ? -4.626 -9.841 6.868 1.00 94.62 98 SER A C 1
ATOM 756 O O . SER A 1 98 ? -3.880 -10.607 6.256 1.00 94.62 98 SER A O 1
ATOM 758 N N . GLN A 1 99 ? -5.892 -10.162 7.161 1.00 94.81 99 GLN A N 1
ATOM 759 C CA . GLN A 1 99 ? -6.502 -11.429 6.754 1.00 94.81 99 GLN A CA 1
ATOM 760 C C . GLN A 1 99 ? -6.415 -11.672 5.238 1.00 94.81 99 GLN A C 1
ATOM 762 O O . GLN A 1 99 ? -6.288 -12.818 4.812 1.00 94.81 99 GLN A O 1
ATOM 767 N N . TYR A 1 100 ? -6.450 -10.614 4.429 1.00 97.06 100 TYR A N 1
ATOM 768 C CA . TYR A 1 100 ? -6.371 -10.681 2.968 1.00 97.06 100 TYR A CA 1
ATOM 769 C C . TYR A 1 100 ? -5.026 -10.190 2.420 1.00 97.06 100 TYR A C 1
ATOM 771 O O . TYR A 1 100 ? -4.918 -9.882 1.235 1.00 97.06 100 TYR A O 1
ATOM 779 N N . SER A 1 101 ? -3.989 -10.120 3.263 1.00 96.75 101 SER A N 1
ATOM 780 C CA . SER A 1 101 ? -2.665 -9.600 2.889 1.00 96.75 101 SER A CA 1
ATOM 781 C C . SER A 1 101 ? -2.720 -8.189 2.291 1.00 96.75 101 SER A C 1
ATOM 783 O O . SER A 1 101 ? -1.964 -7.855 1.376 1.00 96.75 101 SER A O 1
ATOM 785 N N . PHE A 1 102 ? -3.622 -7.355 2.804 1.00 97.94 102 PHE A N 1
ATOM 786 C CA . PHE A 1 102 ? -3.696 -5.943 2.466 1.00 97.94 102 PHE A CA 1
ATOM 787 C C . PHE A 1 102 ? -3.114 -5.068 3.572 1.00 97.94 102 PHE A C 1
ATOM 789 O O . PHE A 1 102 ? -3.147 -5.417 4.748 1.00 97.94 102 PHE A O 1
ATOM 796 N N . VAL A 1 103 ? -2.611 -3.906 3.171 1.00 97.81 103 VAL A N 1
ATOM 797 C CA . VAL A 1 103 ? -2.288 -2.762 4.032 1.00 97.81 103 VAL A CA 1
ATOM 798 C C . VAL A 1 103 ? -2.690 -1.485 3.303 1.00 97.81 103 VAL A C 1
ATOM 800 O O . VAL A 1 103 ? -2.840 -1.488 2.079 1.00 97.81 103 VAL A O 1
ATOM 803 N N . ILE A 1 104 ? -2.865 -0.388 4.029 1.00 97.62 104 ILE A N 1
ATOM 804 C CA . ILE A 1 104 ? -3.133 0.920 3.431 1.00 97.62 104 ILE A CA 1
ATOM 805 C C . ILE A 1 104 ? -1.897 1.799 3.607 1.00 97.62 104 ILE A C 1
ATOM 807 O O . ILE A 1 104 ? -1.410 1.967 4.723 1.00 97.62 104 ILE A O 1
ATOM 811 N N . ASN A 1 105 ? -1.404 2.373 2.508 1.00 97.50 105 ASN A N 1
ATOM 812 C CA . ASN A 1 105 ? -0.494 3.510 2.572 1.00 97.50 105 ASN A CA 1
ATOM 813 C C . ASN A 1 105 ? -1.341 4.781 2.691 1.00 97.50 105 ASN A C 1
ATOM 815 O O . ASN A 1 105 ? -1.990 5.194 1.725 1.00 97.50 105 ASN A O 1
ATOM 819 N N . PHE A 1 106 ? -1.375 5.366 3.887 1.00 94.75 106 PHE A N 1
ATOM 820 C CA . PHE A 1 106 ? -2.271 6.483 4.202 1.00 94.75 106 PHE A CA 1
ATOM 821 C C . PHE A 1 106 ? -1.728 7.841 3.732 1.00 94.75 106 PHE A C 1
ATOM 823 O O . PHE A 1 106 ? -2.487 8.803 3.664 1.00 94.75 106 PHE A O 1
ATOM 830 N N . VAL A 1 107 ? -0.445 7.918 3.358 1.00 93.88 107 VAL A N 1
ATOM 831 C CA . VAL A 1 107 ? 0.163 9.116 2.756 1.00 93.88 107 VAL A CA 1
ATOM 832 C C . VAL A 1 107 ? -0.244 9.254 1.292 1.00 93.88 107 VAL A C 1
ATOM 834 O O . VAL A 1 107 ? -0.588 10.341 0.834 1.00 93.88 107 VAL A O 1
ATOM 837 N N . HIS A 1 108 ? -0.230 8.143 0.553 1.00 95.94 108 HIS A N 1
ATOM 838 C CA . HIS A 1 108 ? -0.563 8.113 -0.871 1.00 95.94 108 HIS A CA 1
ATOM 839 C C . HIS A 1 108 ? -2.006 7.682 -1.162 1.00 95.94 108 HIS A C 1
ATOM 841 O O . HIS A 1 108 ? -2.396 7.641 -2.331 1.00 95.94 108 HIS A O 1
ATOM 847 N N . HIS A 1 109 ? -2.789 7.372 -0.124 1.00 96.50 109 HIS A N 1
ATOM 848 C CA . HIS A 1 109 ? -4.167 6.882 -0.221 1.00 96.50 109 HIS A CA 1
ATOM 849 C C . HIS A 1 109 ? -4.286 5.648 -1.128 1.00 96.50 109 HIS A C 1
ATOM 851 O O . HIS A 1 109 ? -5.120 5.586 -2.033 1.00 96.50 109 HIS A O 1
ATOM 857 N N . LEU A 1 110 ? -3.411 4.663 -0.902 1.00 98.00 110 LEU A N 1
ATOM 858 C CA . LEU A 1 110 ? -3.334 3.435 -1.694 1.00 98.00 110 LEU A CA 1
ATOM 859 C C . LEU A 1 110 ? -3.657 2.211 -0.840 1.00 98.00 110 LEU A C 1
ATOM 861 O O . LEU A 1 110 ? -3.095 2.037 0.238 1.00 98.00 110 LEU A O 1
ATOM 865 N N . LEU A 1 111 ? -4.477 1.308 -1.374 1.00 98.44 111 LEU A N 1
ATOM 866 C CA . LEU A 1 111 ? -4.590 -0.058 -0.872 1.00 98.44 111 LEU A CA 1
ATOM 867 C C . LEU A 1 111 ? -3.498 -0.909 -1.528 1.00 98.44 111 LEU A C 1
ATOM 869 O O . LEU A 1 111 ? -3.408 -0.978 -2.754 1.00 98.44 111 LEU A O 1
ATOM 873 N N . LEU A 1 112 ? -2.660 -1.554 -0.724 1.00 98.56 112 LEU A N 1
ATOM 874 C CA . LEU A 1 112 ? -1.517 -2.338 -1.181 1.00 98.56 112 LEU A CA 1
ATOM 875 C C . LEU A 1 112 ? -1.701 -3.811 -0.824 1.00 98.56 112 LEU A C 1
ATOM 877 O O . LEU A 1 112 ? -2.062 -4.139 0.301 1.00 98.56 112 LEU A O 1
ATOM 881 N N . CYS A 1 113 ? -1.394 -4.706 -1.760 1.00 98.50 113 CYS A N 1
ATOM 882 C CA . CYS A 1 113 ? -1.221 -6.127 -1.478 1.00 98.50 113 CYS A CA 1
ATOM 883 C C . CYS A 1 113 ? 0.222 -6.383 -1.036 1.00 98.50 113 CYS A C 1
ATOM 885 O O . CYS A 1 113 ? 1.151 -6.182 -1.821 1.00 98.50 113 CYS A O 1
ATOM 887 N N . THR A 1 114 ? 0.419 -6.867 0.188 1.00 96.88 114 THR A N 1
ATOM 888 C CA . THR A 1 114 ? 1.753 -7.118 0.752 1.00 96.88 114 THR A CA 1
ATOM 889 C C . THR A 1 114 ? 2.447 -8.306 0.094 1.00 96.88 114 THR A C 1
ATOM 891 O O . THR A 1 114 ? 3.658 -8.266 -0.105 1.00 96.88 114 THR A O 1
ATOM 894 N N . THR A 1 115 ? 1.696 -9.328 -0.328 1.00 95.75 115 THR A N 1
ATOM 895 C CA . THR A 1 115 ? 2.243 -10.506 -1.018 1.00 95.75 115 THR A CA 1
ATOM 896 C C . THR A 1 115 ? 2.728 -10.179 -2.430 1.00 95.75 115 THR A C 1
ATOM 898 O O . THR A 1 115 ? 3.784 -10.646 -2.848 1.00 95.75 115 THR A O 1
ATOM 901 N N . CYS A 1 116 ? 1.959 -9.387 -3.183 1.00 97.25 116 CYS A N 1
ATOM 902 C CA . CYS A 1 116 ? 2.315 -9.000 -4.549 1.00 97.25 116 CYS A CA 1
ATOM 903 C C . CYS A 1 116 ? 3.202 -7.745 -4.612 1.00 97.25 116 CYS A C 1
ATOM 905 O O . CYS A 1 116 ? 3.784 -7.477 -5.665 1.00 97.25 116 CYS A O 1
ATOM 907 N N . SER A 1 117 ? 3.256 -6.964 -3.528 1.00 97.25 117 SER A N 1
ATOM 908 C CA . SER A 1 117 ? 3.911 -5.650 -3.438 1.00 97.25 117 SER A CA 1
ATOM 909 C C . SER A 1 117 ? 3.450 -4.676 -4.534 1.00 97.25 117 SER A C 1
ATOM 911 O O . SER A 1 117 ? 4.260 -4.023 -5.200 1.00 97.25 117 SER A O 1
ATOM 913 N N . VAL A 1 118 ? 2.130 -4.620 -4.750 1.00 97.88 118 VAL A N 1
ATOM 914 C CA . VAL A 1 118 ? 1.456 -3.739 -5.722 1.00 97.88 118 VAL A CA 1
ATOM 915 C C . VAL A 1 118 ? 0.262 -3.036 -5.086 1.00 97.88 118 VAL A C 1
ATOM 917 O O . VAL A 1 118 ? -0.379 -3.576 -4.187 1.00 97.88 118 VAL A O 1
ATOM 920 N N . ALA A 1 119 ? -0.077 -1.864 -5.609 1.00 98.31 119 ALA A N 1
ATOM 921 C CA . ALA A 1 119 ? -1.307 -1.153 -5.320 1.00 98.31 119 ALA A CA 1
ATOM 922 C C . ALA A 1 119 ? -2.489 -1.741 -6.100 1.00 98.31 119 ALA A C 1
ATOM 924 O O . ALA A 1 119 ? -2.378 -2.120 -7.274 1.00 98.31 119 ALA A O 1
ATOM 925 N N . ILE A 1 120 ? -3.636 -1.775 -5.434 1.00 98.06 120 ILE A N 1
ATOM 926 C CA . ILE A 1 120 ? -4.908 -2.305 -5.909 1.00 98.06 120 ILE A CA 1
ATOM 927 C C . ILE A 1 120 ? -5.964 -1.228 -5.689 1.00 98.06 120 ILE A C 1
ATOM 929 O O . ILE A 1 120 ? -6.017 -0.621 -4.625 1.00 98.06 120 ILE A O 1
ATOM 933 N N . VAL A 1 121 ? -6.804 -0.974 -6.689 1.00 97.44 121 VAL A N 1
ATOM 934 C CA . VAL A 1 121 ? -7.981 -0.123 -6.470 1.00 97.44 121 VAL A CA 1
ATOM 935 C C . VAL A 1 121 ? -9.039 -0.922 -5.694 1.00 97.44 121 VAL A C 1
ATOM 937 O O . VAL A 1 121 ? -9.199 -2.115 -5.977 1.00 97.44 121 VAL A O 1
ATOM 940 N N . PRO A 1 122 ? -9.761 -0.320 -4.735 1.00 97.69 122 PRO A N 1
ATOM 941 C CA . PRO A 1 122 ? -10.729 -1.024 -3.891 1.00 97.69 122 PRO A CA 1
ATOM 942 C C . PRO A 1 122 ? -11.736 -1.891 -4.659 1.00 97.69 122 PRO A C 1
ATOM 944 O O . PRO A 1 122 ? -11.924 -3.060 -4.324 1.00 97.69 122 PRO A O 1
ATOM 947 N N . SER A 1 123 ? -12.306 -1.374 -5.749 1.00 97.00 123 SER A N 1
ATOM 948 C CA . SER A 1 123 ? -13.237 -2.089 -6.636 1.00 97.00 123 SER A CA 1
ATOM 949 C C . SER A 1 123 ? -12.654 -3.351 -7.284 1.00 97.00 123 SER A C 1
ATOM 951 O O . SER A 1 123 ? -13.399 -4.233 -7.710 1.00 97.00 123 SER A O 1
ATOM 953 N N . GLN A 1 124 ? -11.326 -3.475 -7.353 1.00 97.00 124 GLN A N 1
ATOM 954 C CA . GLN A 1 124 ? -10.630 -4.641 -7.898 1.00 97.00 124 GLN A CA 1
ATOM 955 C C . GLN A 1 124 ? -10.095 -5.587 -6.820 1.00 97.00 124 GLN A C 1
ATOM 957 O O . GLN A 1 124 ? -9.603 -6.658 -7.186 1.00 97.00 124 GLN A O 1
ATOM 962 N N . ALA A 1 125 ? -10.202 -5.251 -5.530 1.00 97.56 125 ALA A N 1
ATOM 963 C CA . ALA A 1 125 ? -9.620 -6.025 -4.432 1.00 97.56 125 ALA A CA 1
ATOM 964 C C . ALA A 1 125 ? -10.063 -7.494 -4.452 1.00 97.56 125 ALA A C 1
ATOM 966 O O . ALA A 1 125 ? -9.230 -8.396 -4.504 1.00 97.56 125 ALA A O 1
ATOM 967 N N . ASP A 1 126 ? -11.367 -7.739 -4.531 1.00 97.69 126 ASP A N 1
ATOM 968 C CA . ASP A 1 126 ? -11.940 -9.086 -4.562 1.00 97.69 126 ASP A CA 1
ATOM 969 C C . ASP A 1 126 ? -11.506 -9.886 -5.812 1.00 97.69 126 ASP A C 1
ATOM 971 O O . ASP A 1 126 ? -11.102 -11.047 -5.732 1.00 97.69 126 ASP A O 1
ATOM 975 N N . SER A 1 127 ? -11.470 -9.239 -6.982 1.00 97.25 127 SER A N 1
ATOM 976 C CA . SER A 1 127 ? -10.965 -9.875 -8.208 1.00 97.25 127 SER A CA 1
ATOM 977 C C . SER A 1 127 ? -9.463 -10.178 -8.149 1.00 97.25 127 SER A C 1
ATOM 979 O O . SER A 1 127 ? -9.007 -11.180 -8.702 1.00 97.25 127 SER A O 1
ATOM 981 N N . HIS A 1 128 ? -8.683 -9.325 -7.484 1.00 97.56 128 HIS A N 1
ATOM 982 C CA . HIS A 1 128 ? -7.256 -9.525 -7.284 1.00 97.56 128 HIS A CA 1
ATOM 983 C C . HIS A 1 128 ? -7.008 -10.728 -6.373 1.00 97.56 128 HIS A C 1
ATOM 985 O O . HIS A 1 128 ? -6.237 -11.609 -6.753 1.00 97.56 128 HIS A O 1
ATOM 991 N N . LEU A 1 129 ? -7.714 -10.803 -5.238 1.00 97.69 129 LEU A N 1
ATOM 992 C CA . LEU A 1 129 ? -7.646 -11.930 -4.307 1.00 97.69 129 LEU A CA 1
ATOM 993 C C . LEU A 1 129 ? -7.942 -13.255 -5.007 1.00 97.69 129 LEU A C 1
ATOM 995 O O . LEU A 1 129 ? -7.142 -14.183 -4.900 1.00 97.69 129 LEU A O 1
ATOM 999 N N . ARG A 1 130 ? -9.001 -13.324 -5.821 1.00 97.75 130 ARG A N 1
ATOM 1000 C CA . ARG A 1 130 ? -9.316 -14.544 -6.578 1.00 97.75 130 ARG A CA 1
ATOM 1001 C C . ARG A 1 130 ? -8.202 -14.946 -7.526 1.00 97.75 130 ARG A C 1
ATOM 1003 O O . ARG A 1 130 ? -7.758 -16.085 -7.537 1.00 97.75 130 ARG A O 1
ATOM 1010 N N . ASN A 1 131 ? -7.748 -13.998 -8.339 1.00 96.88 131 ASN A N 1
ATOM 1011 C CA . ASN A 1 131 ? -6.856 -14.298 -9.454 1.00 96.88 131 ASN A CA 1
ATOM 1012 C C . ASN A 1 131 ? -5.391 -14.487 -9.036 1.00 96.88 131 ASN A C 1
ATOM 1014 O O . ASN A 1 131 ? -4.613 -15.050 -9.807 1.00 96.88 131 ASN A O 1
ATOM 1018 N N . LYS A 1 132 ? -4.980 -13.937 -7.887 1.00 96.94 132 LYS A N 1
ATOM 1019 C CA . LYS A 1 132 ? -3.582 -13.943 -7.425 1.00 96.94 132 LYS A CA 1
ATOM 1020 C C . LYS A 1 132 ? -3.354 -14.751 -6.158 1.00 96.94 132 LYS A C 1
ATOM 1022 O O . LYS A 1 132 ? -2.228 -15.200 -5.961 1.00 96.94 132 LYS A O 1
ATOM 1027 N N . HIS A 1 133 ? -4.389 -14.949 -5.348 1.00 95.12 133 HIS A N 1
ATOM 1028 C CA . HIS A 1 133 ? -4.271 -15.573 -4.033 1.00 95.12 133 HIS A CA 1
ATOM 1029 C C . HIS A 1 133 ? -5.254 -16.726 -3.799 1.00 95.12 133 HIS A C 1
ATOM 1031 O O . HIS A 1 133 ? -5.170 -17.339 -2.745 1.00 95.12 133 HIS A O 1
ATOM 1037 N N . ASP A 1 134 ? -6.142 -17.043 -4.752 1.00 96.44 134 ASP A N 1
ATOM 1038 C CA . ASP A 1 134 ? -7.209 -18.047 -4.585 1.00 96.44 134 ASP A CA 1
ATOM 1039 C C . ASP A 1 134 ? -8.089 -17.775 -3.345 1.00 96.44 134 ASP A C 1
ATOM 1041 O O . ASP A 1 134 ? -8.502 -18.665 -2.607 1.00 96.44 134 ASP A O 1
ATOM 1045 N N . MET A 1 135 ? -8.348 -16.489 -3.086 1.00 95.50 135 MET A N 1
ATOM 1046 C CA . MET A 1 135 ? -9.133 -16.005 -1.948 1.00 95.50 135 MET A CA 1
ATOM 1047 C C . MET A 1 135 ? -10.309 -15.149 -2.423 1.00 95.50 135 MET A C 1
ATOM 1049 O O . MET A 1 135 ? -10.282 -14.582 -3.511 1.00 95.50 135 MET A O 1
ATOM 1053 N N . ASN A 1 136 ? -11.335 -15.011 -1.586 1.00 96.00 136 ASN A N 1
ATOM 1054 C CA . ASN A 1 136 ? -12.450 -14.090 -1.813 1.00 96.00 136 ASN A CA 1
ATOM 1055 C C . ASN A 1 136 ? -12.611 -13.165 -0.612 1.00 96.00 136 ASN A C 1
ATOM 1057 O O . ASN A 1 136 ? -12.339 -13.570 0.521 1.00 96.00 136 ASN A O 1
ATOM 1061 N N . LEU A 1 137 ? -13.096 -11.950 -0.856 1.00 95.25 137 LEU A N 1
ATOM 1062 C CA . LEU A 1 137 ? -13.457 -11.034 0.217 1.00 95.25 137 LEU A CA 1
ATOM 1063 C C . LEU A 1 137 ? -14.805 -11.473 0.814 1.00 95.25 137 LEU A C 1
ATOM 1065 O O . LEU A 1 137 ? -15.843 -11.362 0.165 1.00 95.25 137 LEU A O 1
ATOM 1069 N N . ASP A 1 138 ? -14.787 -12.021 2.033 1.00 95.06 138 ASP A N 1
ATOM 1070 C CA . ASP A 1 138 ? -15.989 -12.525 2.716 1.00 95.06 138 ASP A CA 1
ATOM 1071 C C . ASP A 1 138 ? -17.037 -11.410 2.885 1.00 95.06 138 ASP A C 1
ATOM 1073 O O . ASP A 1 138 ? -16.714 -10.299 3.316 1.00 95.06 138 ASP A O 1
ATOM 1077 N N . ALA A 1 139 ? -18.305 -11.721 2.599 1.00 94.75 139 ALA A N 1
ATOM 1078 C CA . ALA A 1 139 ? -19.420 -10.788 2.707 1.00 94.75 139 ALA A CA 1
ATOM 1079 C C . ALA A 1 139 ? -19.539 -10.160 4.103 1.00 94.75 139 ALA A C 1
ATOM 1081 O O . ALA A 1 139 ? -19.896 -8.989 4.221 1.00 94.75 139 ALA A O 1
ATOM 1082 N N . LYS A 1 140 ? -19.179 -10.901 5.159 1.00 92.44 140 LYS A N 1
ATOM 1083 C CA . LYS A 1 140 ? -19.198 -10.390 6.539 1.00 92.44 140 LYS A CA 1
ATOM 1084 C C . LYS A 1 140 ? -18.125 -9.325 6.812 1.00 92.44 140 LYS A C 1
ATOM 1086 O O . LYS A 1 140 ? -18.224 -8.601 7.793 1.00 92.44 140 LYS A O 1
ATOM 1091 N N . HIS A 1 141 ? -17.092 -9.250 5.971 1.00 91.31 141 HIS A N 1
ATOM 1092 C CA . HIS A 1 141 ? -15.978 -8.304 6.084 1.00 91.31 141 HIS A CA 1
ATOM 1093 C C . HIS A 1 141 ? -16.111 -7.113 5.127 1.00 91.31 141 HIS A C 1
ATOM 1095 O O . HIS A 1 141 ? -15.362 -6.149 5.268 1.00 91.31 141 HIS A O 1
ATOM 1101 N N . LEU A 1 142 ? -17.051 -7.157 4.173 1.00 91.62 142 LEU A N 1
ATOM 1102 C CA . LEU A 1 142 ? -17.194 -6.131 3.139 1.00 91.62 142 LEU A CA 1
ATOM 1103 C C . LEU A 1 142 ? -17.478 -4.743 3.709 1.00 91.62 142 LEU A C 1
ATOM 1105 O O . LEU A 1 142 ? -16.838 -3.791 3.276 1.00 91.62 142 LEU A O 1
ATOM 1109 N N . SER A 1 143 ? -18.402 -4.617 4.668 1.00 88.25 143 SER A N 1
ATOM 1110 C CA . SER A 1 143 ? -18.730 -3.311 5.257 1.00 88.25 143 SER A CA 1
ATOM 1111 C C . SER A 1 143 ? -17.501 -2.687 5.910 1.00 88.25 143 SER A C 1
ATOM 1113 O O . SER A 1 143 ? -17.079 -1.613 5.502 1.00 88.25 143 SER A O 1
ATOM 1115 N N . LEU A 1 144 ? -16.838 -3.426 6.803 1.00 88.62 144 LEU A N 1
ATOM 1116 C CA . LEU A 1 144 ? -15.641 -2.956 7.499 1.00 88.62 144 LEU A CA 1
ATOM 1117 C C . LEU A 1 144 ? -14.490 -2.630 6.530 1.00 88.62 144 LEU A C 1
ATOM 1119 O O . LEU A 1 144 ? -13.777 -1.647 6.713 1.00 88.62 144 LEU A O 1
ATOM 1123 N N . PHE A 1 145 ? -14.309 -3.435 5.478 1.00 93.50 145 PHE A N 1
ATOM 1124 C CA . PHE A 1 145 ? -13.329 -3.162 4.426 1.00 93.50 145 PHE A CA 1
ATOM 1125 C C . PHE A 1 145 ? -13.637 -1.862 3.671 1.00 93.50 145 PHE A C 1
ATOM 1127 O O . PHE A 1 145 ? -12.741 -1.043 3.464 1.00 93.50 145 PHE A O 1
ATOM 1134 N N . HIS A 1 146 ? -14.890 -1.651 3.264 1.00 92.56 146 HIS A N 1
ATOM 1135 C CA . HIS A 1 146 ? -15.294 -0.428 2.574 1.00 92.56 146 HIS A CA 1
ATOM 1136 C C . HIS A 1 146 ? -15.174 0.790 3.470 1.00 92.56 146 HIS A C 1
ATOM 1138 O O . HIS A 1 146 ? -14.687 1.828 3.027 1.00 92.56 146 HIS A O 1
ATOM 1144 N N . ASP A 1 147 ? -15.548 0.651 4.734 1.00 86.12 147 ASP A N 1
ATOM 1145 C CA . ASP A 1 147 ? -15.402 1.723 5.689 1.00 86.12 147 ASP A CA 1
ATOM 1146 C C . ASP A 1 147 ? -13.904 2.107 5.827 1.00 86.12 147 ASP A C 1
ATOM 1148 O O . ASP A 1 147 ? -13.596 3.288 5.962 1.00 86.12 147 ASP A O 1
ATOM 1152 N N . LEU A 1 148 ? -12.960 1.141 5.736 1.00 90.75 148 LEU A N 1
ATOM 1153 C CA . LEU A 1 148 ? -11.507 1.368 5.910 1.00 90.75 148 LEU A CA 1
ATOM 1154 C C . LEU A 1 148 ? -10.980 2.163 4.733 1.00 90.75 148 LEU A C 1
ATOM 1156 O O . LEU A 1 148 ? -10.289 3.168 4.888 1.00 90.75 148 LEU A O 1
ATOM 1160 N N . VAL A 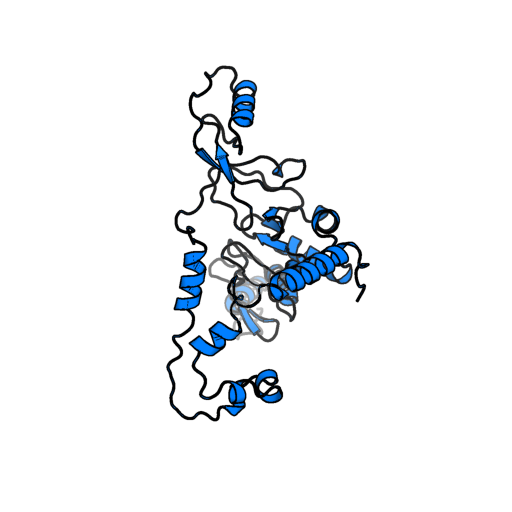1 149 ? -11.335 1.686 3.547 1.00 94.12 149 VAL A N 1
ATOM 1161 C CA . VAL A 1 149 ? -11.040 2.330 2.274 1.00 94.12 149 VAL A CA 1
ATOM 1162 C C . VAL A 1 149 ? -11.556 3.768 2.280 1.00 94.12 149 VAL A C 1
ATOM 1164 O O . VAL A 1 149 ? -10.803 4.680 1.946 1.00 94.12 149 VAL A O 1
ATOM 1167 N N . ASN A 1 150 ? -12.799 3.981 2.717 1.00 90.12 150 ASN A N 1
ATOM 1168 C CA . ASN A 1 150 ? -13.415 5.303 2.781 1.00 90.12 150 ASN A CA 1
ATOM 1169 C C . ASN A 1 150 ? -12.734 6.201 3.819 1.00 90.12 150 ASN A C 1
ATOM 1171 O O . ASN A 1 150 ? -12.438 7.357 3.522 1.00 90.12 150 ASN A O 1
ATOM 1175 N N . TYR A 1 151 ? -12.447 5.674 5.012 1.00 86.12 151 TYR A N 1
ATOM 1176 C CA . TYR A 1 151 ? -11.795 6.411 6.094 1.00 86.12 151 TYR A CA 1
ATOM 1177 C C . TYR A 1 151 ? -10.416 6.934 5.679 1.00 86.12 151 TYR A C 1
ATOM 1179 O O . TYR A 1 151 ? -10.107 8.105 5.887 1.00 86.12 151 TYR A O 1
ATOM 1187 N N . PHE A 1 152 ? -9.611 6.092 5.028 1.00 90.94 152 PHE A N 1
ATOM 1188 C CA . PHE A 1 152 ? -8.299 6.481 4.507 1.00 90.94 152 PHE A CA 1
ATOM 1189 C C . PHE A 1 152 ? -8.359 7.161 3.133 1.00 90.94 152 PHE A C 1
ATOM 1191 O O . PHE A 1 152 ? -7.313 7.370 2.515 1.00 90.94 152 PHE A O 1
ATOM 1198 N N . ALA A 1 153 ? -9.559 7.507 2.655 1.00 93.75 153 ALA A N 1
ATOM 1199 C CA . ALA A 1 153 ? -9.806 8.155 1.370 1.00 93.75 153 ALA A CA 1
ATOM 1200 C C . ALA A 1 153 ? -9.122 7.450 0.181 1.00 93.75 153 ALA A C 1
ATOM 1202 O O . ALA A 1 153 ? -8.668 8.096 -0.766 1.00 93.75 153 ALA A O 1
ATOM 1203 N N . VAL A 1 154 ? -9.029 6.118 0.226 1.00 96.06 154 VAL A N 1
ATOM 1204 C CA . VAL A 1 154 ? -8.414 5.326 -0.840 1.00 96.06 154 VAL A CA 1
ATOM 1205 C C . VAL A 1 154 ? -9.308 5.388 -2.077 1.00 96.06 154 VAL A C 1
ATOM 1207 O O . VAL A 1 154 ? -10.446 4.923 -2.077 1.00 96.06 154 VAL A O 1
ATOM 1210 N N . SER A 1 155 ? -8.771 5.969 -3.147 1.00 95.69 155 SER A N 1
ATOM 1211 C CA . SER A 1 155 ? -9.495 6.195 -4.398 1.00 95.69 155 SER A CA 1
ATOM 1212 C C . SER A 1 155 ? -9.637 4.915 -5.227 1.00 95.69 155 SER A C 1
ATOM 1214 O O . SER A 1 155 ? -8.729 4.087 -5.298 1.00 95.69 155 SER A O 1
ATOM 1216 N N . ASP A 1 156 ? -10.745 4.814 -5.965 1.00 96.44 156 ASP A N 1
ATOM 1217 C CA . ASP A 1 156 ? -10.950 3.800 -7.010 1.00 96.44 156 ASP A CA 1
ATOM 1218 C C . ASP A 1 156 ? -10.189 4.090 -8.317 1.00 96.44 156 ASP A C 1
ATOM 1220 O O . ASP A 1 156 ? -10.304 3.374 -9.313 1.00 96.44 156 ASP A O 1
ATOM 1224 N N . THR A 1 157 ? -9.372 5.141 -8.324 1.00 96.19 157 THR A N 1
ATOM 1225 C CA . THR A 1 157 ? -8.447 5.468 -9.408 1.00 96.19 157 THR A CA 1
ATOM 1226 C C . THR A 1 157 ? -7.055 5.728 -8.852 1.00 96.19 157 THR A C 1
ATOM 1228 O O . THR A 1 157 ? -6.893 6.330 -7.791 1.00 96.19 157 THR A O 1
ATOM 1231 N N . PHE A 1 158 ? -6.028 5.285 -9.579 1.00 96.56 158 PHE A N 1
ATOM 1232 C CA . PHE A 1 158 ? -4.654 5.521 -9.156 1.00 96.56 158 PHE A CA 1
ATOM 1233 C C . PHE A 1 158 ? -4.273 7.005 -9.277 1.00 96.56 158 PHE A C 1
ATOM 1235 O O . PHE A 1 158 ? -4.549 7.611 -10.320 1.00 96.56 158 PHE A O 1
ATOM 1242 N N . PRO A 1 159 ? -3.585 7.574 -8.270 1.00 95.06 159 PRO A N 1
ATOM 1243 C CA . PRO A 1 159 ? -3.088 8.937 -8.342 1.00 95.06 159 PRO A CA 1
ATOM 1244 C C . PRO A 1 159 ? -2.027 9.087 -9.438 1.00 95.06 159 PRO A C 1
ATOM 1246 O O . PRO A 1 159 ? -1.290 8.154 -9.770 1.00 95.06 159 PRO A O 1
ATOM 1249 N N . VAL A 1 160 ? -1.939 10.288 -10.009 1.00 93.81 160 VAL A N 1
ATOM 1250 C CA . VAL A 1 160 ? -0.890 10.626 -10.975 1.00 93.81 160 VAL A CA 1
ATOM 1251 C C . VAL A 1 160 ? 0.407 10.867 -10.213 1.00 93.81 160 VAL A C 1
ATOM 1253 O O . VAL A 1 160 ? 0.494 11.784 -9.402 1.00 93.81 160 VAL A O 1
ATOM 1256 N N . MET A 1 161 ? 1.420 10.043 -10.474 1.00 93.69 161 MET A N 1
ATOM 1257 C CA . MET A 1 161 ? 2.730 10.177 -9.839 1.00 93.69 161 MET A CA 1
ATOM 1258 C C . MET A 1 161 ? 3.532 11.297 -10.509 1.00 93.69 161 MET A C 1
ATOM 1260 O O . MET A 1 161 ? 3.685 11.303 -11.733 1.00 93.69 161 MET A O 1
ATOM 1264 N N . THR A 1 162 ? 4.074 12.222 -9.714 1.00 92.19 162 THR A N 1
ATOM 1265 C CA . THR A 1 162 ? 4.879 13.361 -10.188 1.00 92.19 162 THR A CA 1
ATOM 1266 C C . THR A 1 162 ? 6.306 13.295 -9.626 1.00 92.19 162 THR A C 1
ATOM 1268 O O . THR A 1 162 ? 6.567 13.846 -8.558 1.00 92.19 162 THR A O 1
ATOM 1271 N N . PRO A 1 163 ? 7.250 12.625 -10.317 1.00 89.81 163 PRO A N 1
ATOM 1272 C CA . PRO A 1 163 ? 8.647 12.556 -9.893 1.00 89.81 163 PRO A CA 1
ATOM 1273 C C . PRO A 1 163 ? 9.325 13.938 -9.875 1.00 89.81 163 PRO A C 1
ATOM 1275 O O . PRO A 1 163 ? 8.965 14.795 -10.687 1.00 89.81 163 PRO A O 1
ATOM 1278 N N . PRO A 1 164 ? 10.373 14.139 -9.054 1.00 86.94 164 PRO A N 1
ATOM 1279 C CA . PRO A 1 164 ? 10.999 13.155 -8.169 1.00 86.94 164 PRO A CA 1
ATOM 1280 C C . PRO A 1 164 ? 10.234 12.994 -6.848 1.00 86.94 164 PRO A C 1
ATOM 1282 O O . PRO A 1 164 ? 9.916 13.985 -6.199 1.00 86.94 164 PRO A O 1
ATOM 1285 N N . MET A 1 165 ? 9.998 11.752 -6.430 1.00 94.75 165 MET A N 1
ATOM 1286 C CA . MET A 1 165 ? 9.368 11.424 -5.147 1.00 94.75 165 MET A CA 1
ATOM 1287 C C . MET A 1 165 ? 10.155 10.333 -4.423 1.00 94.75 165 MET A C 1
ATOM 1289 O O . MET A 1 165 ? 10.959 9.636 -5.050 1.00 94.75 165 MET A O 1
ATOM 1293 N N . ASP A 1 166 ? 9.945 10.202 -3.120 1.00 96.25 166 ASP A N 1
ATOM 1294 C CA . ASP A 1 166 ? 10.510 9.098 -2.349 1.00 96.25 166 ASP A CA 1
ATOM 1295 C C . ASP A 1 166 ? 9.784 7.786 -2.685 1.00 96.25 166 ASP A C 1
ATOM 1297 O O . ASP A 1 166 ? 8.690 7.783 -3.258 1.00 96.25 166 ASP A O 1
ATOM 1301 N N . ALA A 1 167 ? 10.449 6.661 -2.434 1.00 97.00 167 ALA A N 1
ATOM 1302 C CA . ALA A 1 167 ? 9.881 5.347 -2.688 1.00 97.00 167 ALA A CA 1
ATOM 1303 C C . ALA A 1 167 ? 8.666 5.120 -1.782 1.00 97.00 167 ALA A C 1
ATOM 1305 O O . ALA A 1 167 ? 8.784 5.188 -0.564 1.00 97.00 167 ALA A O 1
ATOM 1306 N N . ILE A 1 168 ? 7.525 4.802 -2.390 1.00 97.00 168 ILE A N 1
ATOM 1307 C CA . ILE A 1 168 ? 6.280 4.503 -1.683 1.00 97.00 168 ILE A CA 1
ATOM 1308 C C . ILE A 1 168 ? 6.467 3.199 -0.918 1.00 97.00 168 ILE A C 1
ATOM 1310 O O . ILE A 1 168 ? 6.769 2.157 -1.521 1.00 97.00 168 ILE A O 1
ATOM 1314 N N . GLU A 1 169 ? 6.268 3.241 0.395 1.00 96.19 169 GLU A N 1
ATOM 1315 C CA . GLU A 1 169 ? 6.413 2.058 1.228 1.00 96.19 169 GLU A CA 1
ATOM 1316 C C . GLU A 1 169 ? 5.360 0.994 0.876 1.00 96.19 169 GLU A C 1
ATOM 1318 O O . GLU A 1 169 ? 4.210 1.307 0.567 1.00 96.19 169 GLU A O 1
ATOM 1323 N N . GLY A 1 170 ? 5.763 -0.280 0.884 1.00 95.44 170 GLY A N 1
ATOM 1324 C CA . GLY A 1 170 ? 4.912 -1.421 0.524 1.00 95.44 170 GLY A CA 1
ATOM 1325 C C . GLY A 1 170 ? 4.865 -1.759 -0.975 1.00 95.44 170 GLY A C 1
ATOM 1326 O O . GLY A 1 170 ? 4.359 -2.823 -1.339 1.00 95.44 170 GLY A O 1
ATOM 1327 N N . LEU A 1 171 ? 5.429 -0.919 -1.851 1.00 97.62 171 LEU A N 1
ATOM 1328 C CA . LEU A 1 171 ? 5.591 -1.224 -3.277 1.00 97.62 171 LEU A CA 1
ATOM 1329 C C . LEU A 1 171 ? 6.977 -1.786 -3.603 1.00 97.62 171 LEU A C 1
ATOM 1331 O O . LEU A 1 171 ? 7.998 -1.342 -3.076 1.00 97.62 171 LEU A O 1
ATOM 1335 N N . ALA A 1 172 ? 7.027 -2.714 -4.560 1.00 96.62 172 ALA A N 1
ATOM 1336 C CA . ALA A 1 172 ? 8.289 -3.255 -5.052 1.00 96.62 172 ALA A CA 1
ATOM 1337 C C . ALA A 1 172 ? 9.136 -2.180 -5.755 1.00 96.62 172 ALA A C 1
ATOM 1339 O O . ALA A 1 172 ? 8.686 -1.542 -6.711 1.00 96.62 172 ALA A O 1
ATOM 1340 N N . VAL A 1 173 ? 10.387 -2.029 -5.312 1.00 96.62 173 VAL A N 1
ATOM 1341 C CA . VAL A 1 173 ? 11.396 -1.174 -5.950 1.00 96.62 173 VAL A CA 1
ATOM 1342 C C . VAL A 1 173 ? 12.228 -2.003 -6.925 1.00 96.62 173 VAL A C 1
ATOM 1344 O O . VAL A 1 173 ? 12.716 -3.081 -6.588 1.00 96.62 173 VAL A O 1
ATOM 1347 N N . PHE A 1 174 ? 12.425 -1.484 -8.133 1.00 96.81 174 PHE A N 1
ATOM 1348 C CA . PHE A 1 174 ? 13.220 -2.119 -9.177 1.00 96.81 174 PHE A CA 1
ATOM 1349 C C . PHE A 1 174 ? 14.408 -1.244 -9.565 1.00 96.81 174 PHE A C 1
ATOM 1351 O O . PHE A 1 174 ? 14.323 -0.016 -9.566 1.00 96.81 174 PHE A O 1
ATOM 1358 N N . ASN A 1 175 ? 15.497 -1.881 -9.988 1.00 97.38 175 ASN A N 1
ATOM 1359 C CA . ASN A 1 175 ? 16.563 -1.186 -10.697 1.00 97.38 175 ASN A CA 1
ATOM 1360 C C . ASN A 1 175 ? 16.095 -0.882 -12.123 1.00 97.38 175 ASN A C 1
ATOM 1362 O O . ASN A 1 175 ? 15.614 -1.769 -12.832 1.00 97.38 175 ASN A O 1
ATOM 1366 N N . GLY A 1 176 ? 16.235 0.368 -12.541 1.00 97.12 176 GLY A N 1
ATOM 1367 C CA . GLY A 1 176 ? 15.799 0.823 -13.848 1.00 97.12 176 GLY A CA 1
ATOM 1368 C C . GLY A 1 176 ? 16.636 1.972 -14.386 1.00 97.12 176 GLY A C 1
ATOM 1369 O O . GLY A 1 176 ? 17.741 2.265 -13.928 1.00 97.12 176 GLY A O 1
ATOM 1370 N N . VAL A 1 177 ? 16.088 2.609 -15.408 1.00 97.62 177 VAL A N 1
ATOM 1371 C CA . VAL A 1 177 ? 16.670 3.731 -16.130 1.00 97.62 177 VAL A CA 1
ATOM 1372 C C . VAL A 1 177 ? 15.615 4.810 -16.342 1.00 97.62 177 VAL A C 1
ATOM 1374 O O . VAL A 1 177 ? 14.432 4.514 -16.539 1.00 97.62 177 VAL A O 1
ATOM 1377 N N . GLN A 1 178 ? 16.041 6.069 -16.318 1.00 97.44 178 GLN A N 1
ATOM 1378 C CA . GLN A 1 178 ? 15.164 7.227 -16.483 1.00 97.44 178 GLN A CA 1
ATOM 1379 C C . GLN A 1 178 ? 15.502 8.007 -17.755 1.00 97.44 178 GLN A C 1
ATOM 1381 O O . GLN A 1 178 ? 16.664 8.131 -18.144 1.00 97.44 178 GLN A O 1
ATOM 1386 N N . CYS A 1 179 ? 14.478 8.563 -18.404 1.00 97.00 179 CYS A N 1
ATOM 1387 C CA . CYS A 1 179 ? 14.661 9.465 -19.532 1.00 97.00 179 CYS A CA 1
ATOM 1388 C C . CYS A 1 179 ? 15.343 10.758 -19.058 1.00 97.00 179 CYS A C 1
ATOM 1390 O O . CYS A 1 179 ? 14.842 11.401 -18.140 1.00 97.00 179 CYS A O 1
ATOM 1392 N N . PRO A 1 180 ? 16.431 11.221 -19.698 1.00 96.06 180 PRO A N 1
ATOM 1393 C CA . PRO A 1 180 ? 17.066 12.481 -19.310 1.00 96.06 180 PRO A CA 1
ATOM 1394 C C . PRO A 1 180 ? 16.268 13.726 -19.736 1.00 96.06 180 PRO A C 1
ATOM 1396 O O . PRO A 1 180 ? 16.702 14.843 -19.475 1.00 96.06 180 PRO A O 1
ATOM 1399 N N . GLN A 1 181 ? 15.146 13.560 -20.446 1.00 96.12 181 GLN A N 1
ATOM 1400 C CA . GLN A 1 181 ? 14.371 14.658 -21.038 1.00 96.12 181 GLN A CA 1
ATOM 1401 C C . GLN A 1 181 ? 12.955 14.797 -20.461 1.00 96.12 181 GLN A C 1
ATOM 1403 O O . GLN A 1 181 ? 12.308 15.812 -20.712 1.00 96.12 181 GLN A O 1
ATOM 1408 N N . CYS A 1 182 ? 12.459 13.804 -19.718 1.00 95.44 182 CYS A N 1
ATOM 1409 C CA . CYS A 1 182 ? 11.137 13.832 -19.092 1.00 95.44 182 CYS A CA 1
ATOM 1410 C C . CYS A 1 182 ? 11.079 12.901 -17.864 1.00 95.44 182 CYS A C 1
ATOM 1412 O O . CYS A 1 182 ? 12.081 12.315 -17.462 1.00 95.44 182 CYS A O 1
ATOM 1414 N N . THR A 1 183 ? 9.902 12.752 -17.254 1.00 95.75 183 THR A N 1
ATOM 1415 C CA . THR A 1 183 ? 9.693 11.928 -16.048 1.00 95.75 183 THR A CA 1
ATOM 1416 C C . THR A 1 183 ? 9.526 10.432 -16.329 1.00 95.75 183 THR A C 1
ATOM 1418 O O . THR A 1 183 ? 9.378 9.652 -15.389 1.00 95.75 183 THR A O 1
ATOM 1421 N N . PHE A 1 184 ? 9.555 10.009 -17.597 1.00 96.25 184 PHE A N 1
ATOM 1422 C CA . PHE A 1 184 ? 9.404 8.603 -17.958 1.00 96.25 184 PHE A CA 1
ATOM 1423 C C . PHE A 1 184 ? 10.574 7.765 -17.433 1.00 96.25 184 PHE A C 1
ATOM 1425 O O . PHE A 1 184 ? 11.745 8.105 -17.628 1.00 96.25 184 PHE A O 1
ATOM 1432 N N . ALA A 1 185 ? 10.248 6.631 -16.821 1.00 97.31 185 ALA A N 1
ATOM 1433 C CA . ALA A 1 185 ? 11.212 5.647 -16.363 1.00 97.31 185 ALA A CA 1
ATOM 1434 C C . ALA A 1 185 ? 10.817 4.243 -16.842 1.00 97.31 185 ALA A C 1
ATOM 1436 O O . ALA A 1 185 ? 9.674 3.983 -17.218 1.00 97.31 185 ALA A O 1
ATOM 1437 N N . SER A 1 186 ? 11.777 3.324 -16.859 1.00 97.44 186 SER A N 1
ATOM 1438 C CA . SER A 1 186 ? 11.559 1.921 -17.213 1.00 97.44 186 SER A CA 1
ATOM 1439 C C . SER A 1 186 ? 12.585 1.036 -16.515 1.00 97.44 186 SER A C 1
ATOM 1441 O O . SER A 1 186 ? 13.650 1.493 -16.122 1.00 97.44 186 SER A O 1
ATOM 1443 N N . THR A 1 187 ? 12.303 -0.257 -16.401 1.00 97.56 187 THR A N 1
ATOM 1444 C CA . THR A 1 187 ? 13.279 -1.260 -15.956 1.00 97.56 187 THR A CA 1
ATOM 1445 C C . THR A 1 187 ? 14.285 -1.645 -17.043 1.00 97.56 187 THR A C 1
ATOM 1447 O O . THR A 1 187 ? 15.259 -2.332 -16.753 1.00 97.56 187 THR A O 1
ATOM 1450 N N . THR A 1 188 ? 14.077 -1.232 -18.302 1.00 97.38 188 THR A N 1
ATOM 1451 C CA . THR A 1 188 ? 14.936 -1.637 -19.427 1.00 97.38 188 THR A CA 1
ATOM 1452 C C . THR A 1 188 ? 15.291 -0.476 -20.354 1.00 97.38 188 THR A C 1
ATOM 1454 O O . THR A 1 188 ? 14.438 0.316 -20.758 1.00 97.38 188 THR A O 1
ATOM 1457 N N . SER A 1 189 ? 16.551 -0.436 -20.791 1.00 96.94 189 SER A N 1
ATOM 1458 C CA . SER A 1 189 ? 17.054 0.552 -21.756 1.00 96.94 189 SER A CA 1
ATOM 1459 C C . SER A 1 189 ? 16.357 0.482 -23.117 1.00 96.94 189 SER A C 1
ATOM 1461 O O . SER A 1 189 ? 16.200 1.503 -23.775 1.00 96.94 189 SER A O 1
ATOM 1463 N N . ALA A 1 190 ? 15.900 -0.701 -23.543 1.00 96.88 190 ALA A N 1
ATOM 1464 C CA . ALA A 1 190 ? 15.209 -0.873 -24.823 1.00 96.88 190 ALA A CA 1
ATOM 1465 C C . ALA A 1 190 ? 13.849 -0.152 -24.858 1.00 96.88 190 ALA A C 1
ATOM 1467 O O . ALA A 1 190 ? 13.526 0.526 -25.833 1.00 96.88 190 ALA A O 1
ATOM 1468 N N . GLN A 1 191 ? 13.061 -0.252 -23.781 1.00 97.19 191 GLN A N 1
ATOM 1469 C CA . GLN A 1 191 ? 11.797 0.484 -23.668 1.00 97.19 191 GLN A CA 1
ATOM 1470 C C . GLN A 1 191 ? 12.035 1.990 -23.589 1.00 97.19 191 GLN A C 1
ATOM 1472 O O . GLN A 1 191 ? 11.279 2.758 -24.183 1.00 97.19 191 GLN A O 1
ATOM 1477 N N . LEU A 1 192 ? 13.091 2.394 -22.881 1.00 96.75 192 LEU A N 1
ATOM 1478 C CA . LEU A 1 192 ? 13.468 3.792 -22.759 1.00 96.75 192 LEU A CA 1
ATOM 1479 C C . LEU A 1 192 ? 13.913 4.390 -24.099 1.00 96.75 192 LEU A C 1
ATOM 1481 O O . LEU A 1 192 ? 13.498 5.496 -24.433 1.00 96.75 192 LEU A O 1
ATOM 1485 N N . LEU A 1 193 ? 14.685 3.644 -24.896 1.00 96.75 193 LEU A N 1
ATOM 1486 C CA . LEU A 1 193 ? 15.088 4.050 -26.242 1.00 96.75 193 LEU A CA 1
ATOM 1487 C C . LEU A 1 193 ? 13.871 4.264 -27.147 1.00 96.75 193 LEU A C 1
ATOM 1489 O O . LEU A 1 193 ? 13.783 5.300 -27.800 1.00 96.75 193 LEU A O 1
ATOM 1493 N N . ARG A 1 194 ? 12.916 3.324 -27.144 1.00 97.25 194 ARG A N 1
ATOM 1494 C CA . ARG A 1 194 ? 11.671 3.463 -27.912 1.00 97.25 194 ARG A CA 1
ATOM 1495 C C . ARG A 1 194 ? 10.891 4.706 -27.484 1.00 97.25 194 ARG A C 1
ATOM 1497 O O . ARG A 1 194 ? 10.557 5.532 -28.320 1.00 97.25 194 ARG A O 1
ATOM 1504 N N . HIS A 1 195 ? 10.682 4.879 -26.177 1.00 97.31 195 HIS A N 1
ATOM 1505 C CA . HIS A 1 195 ? 10.051 6.084 -25.640 1.00 97.31 195 HIS A CA 1
ATOM 1506 C C . HIS A 1 195 ? 10.762 7.361 -26.114 1.00 97.31 195 HIS A C 1
ATOM 1508 O O . HIS A 1 195 ? 10.105 8.311 -26.529 1.00 97.31 195 HIS A O 1
ATOM 1514 N N . PHE A 1 196 ? 12.096 7.384 -26.073 1.00 97.62 196 PHE A N 1
ATOM 1515 C CA . PHE A 1 196 ? 12.883 8.547 -26.466 1.00 97.62 196 PHE A CA 1
ATOM 1516 C C . PHE A 1 196 ? 12.726 8.870 -27.956 1.00 97.62 196 PHE A C 1
ATOM 1518 O O . PHE A 1 196 ? 12.566 10.032 -28.310 1.00 97.62 196 PHE A O 1
ATOM 1525 N N . GLN A 1 197 ? 12.736 7.859 -28.825 1.00 96.38 197 GLN A N 1
ATOM 1526 C CA . GLN A 1 197 ? 12.514 8.040 -30.263 1.00 96.38 197 GLN A CA 1
ATOM 1527 C C . GLN A 1 197 ? 11.109 8.582 -30.554 1.00 96.38 197 GLN A C 1
ATOM 1529 O O . GLN A 1 197 ? 10.965 9.492 -31.368 1.00 96.38 197 GLN A O 1
ATOM 1534 N N . ASP A 1 198 ? 10.099 8.079 -29.842 1.00 97.31 198 ASP A N 1
ATOM 1535 C CA . ASP A 1 198 ? 8.700 8.461 -30.048 1.00 97.31 198 ASP A CA 1
ATOM 1536 C C . ASP A 1 198 ? 8.390 9.866 -29.505 1.00 97.31 198 ASP A C 1
ATOM 1538 O O . ASP A 1 198 ? 7.698 10.653 -30.148 1.00 97.31 198 ASP A O 1
ATOM 1542 N N . GLN A 1 199 ? 8.876 10.190 -28.304 1.00 97.75 199 GLN A N 1
ATOM 1543 C CA . GLN A 1 199 ? 8.513 11.416 -27.577 1.00 97.75 199 GLN A CA 1
ATOM 1544 C C . GLN A 1 199 ? 9.538 12.544 -27.734 1.00 97.75 199 GLN A C 1
ATOM 1546 O O . GLN A 1 199 ? 9.243 13.705 -27.437 1.00 97.75 199 GLN A O 1
ATOM 1551 N N . HIS A 1 200 ? 10.753 12.232 -28.190 1.00 96.69 200 HIS A N 1
ATOM 1552 C CA . HIS A 1 200 ? 11.845 13.192 -28.360 1.00 96.69 200 HIS A CA 1
ATOM 1553 C C . HIS A 1 200 ? 12.535 13.069 -29.737 1.00 96.69 200 HIS A C 1
ATOM 1555 O O . HIS A 1 200 ? 13.766 13.054 -29.794 1.00 96.69 200 HIS A O 1
ATOM 1561 N N . PRO A 1 201 ? 11.788 13.059 -30.862 1.00 95.19 201 PRO A N 1
ATOM 1562 C CA . PRO A 1 201 ? 12.333 12.764 -32.195 1.00 95.19 201 PRO A CA 1
ATOM 1563 C C . PRO A 1 201 ? 13.395 13.762 -32.686 1.00 95.19 201 PRO A C 1
ATOM 1565 O O . PRO A 1 201 ? 14.187 13.441 -33.565 1.00 95.19 201 PRO A O 1
ATOM 1568 N N . LEU A 1 202 ? 13.426 14.976 -32.126 1.00 93.75 202 LEU A N 1
ATOM 1569 C CA . LEU A 1 202 ? 14.374 16.034 -32.503 1.00 93.75 202 LEU A CA 1
ATOM 1570 C C . LEU A 1 202 ? 15.691 15.996 -31.713 1.00 93.75 202 LEU A C 1
ATOM 1572 O O . LEU A 1 202 ? 16.565 16.831 -31.945 1.00 93.75 202 LEU A O 1
ATOM 1576 N N . LYS A 1 203 ? 15.831 15.089 -30.741 1.00 91.81 203 LYS A N 1
ATOM 1577 C CA . LYS A 1 203 ? 17.016 14.995 -29.881 1.00 91.81 203 LYS A CA 1
ATOM 1578 C C . LYS A 1 203 ? 17.825 13.755 -30.241 1.00 91.81 203 LYS A C 1
ATOM 1580 O O . LYS A 1 203 ? 17.271 12.702 -30.541 1.00 91.81 203 LYS A O 1
ATOM 1585 N N . ASN A 1 204 ? 19.149 13.868 -30.164 1.00 93.19 204 ASN A N 1
ATOM 1586 C CA . ASN A 1 204 ? 20.032 12.718 -30.345 1.00 93.19 204 ASN A CA 1
ATOM 1587 C C . ASN A 1 204 ? 19.861 11.738 -29.181 1.00 93.19 204 ASN A C 1
ATOM 1589 O O . ASN A 1 204 ? 19.793 12.154 -28.021 1.00 93.19 204 ASN A O 1
ATOM 1593 N N . SER A 1 205 ? 19.809 10.440 -29.489 1.00 90.06 205 SER A N 1
ATOM 1594 C CA . SER A 1 205 ? 19.725 9.401 -28.465 1.00 90.06 205 SER A CA 1
ATOM 1595 C C . SER A 1 205 ? 20.967 9.432 -27.560 1.00 90.06 205 SER A C 1
ATOM 1597 O O . SER A 1 205 ? 22.088 9.450 -28.073 1.00 90.06 205 SER A O 1
ATOM 1599 N N . PRO A 1 206 ? 20.798 9.429 -26.227 1.00 91.25 206 PRO A N 1
ATOM 1600 C CA . PRO A 1 206 ? 21.905 9.318 -25.287 1.00 91.25 206 PRO A CA 1
ATOM 1601 C C . PRO A 1 206 ? 22.680 8.010 -25.474 1.00 91.25 206 PRO A C 1
ATOM 1603 O O . PRO A 1 206 ? 22.082 6.950 -25.651 1.00 91.25 206 PRO A O 1
ATOM 1606 N N . THR A 1 207 ? 24.008 8.065 -25.350 1.00 93.75 207 THR A N 1
ATOM 1607 C CA . THR A 1 207 ? 24.861 6.862 -25.310 1.00 93.75 207 THR A CA 1
ATOM 1608 C C . THR A 1 207 ? 24.672 6.074 -24.011 1.00 93.75 207 THR A C 1
ATOM 1610 O O . THR A 1 207 ? 24.800 4.851 -23.994 1.00 93.75 207 THR A O 1
ATOM 1613 N N . HIS A 1 208 ? 24.343 6.771 -22.918 1.00 94.88 208 HIS A N 1
ATOM 1614 C CA . HIS A 1 208 ? 24.136 6.192 -21.595 1.00 94.88 208 HIS A CA 1
ATOM 1615 C C . HIS A 1 208 ? 22.830 6.693 -20.985 1.00 94.88 208 HIS A C 1
ATOM 1617 O O . HIS A 1 208 ? 22.510 7.880 -21.060 1.00 94.88 208 HIS A O 1
ATOM 1623 N N . TRP A 1 209 ? 22.097 5.778 -20.355 1.00 96.62 209 TRP A N 1
ATOM 1624 C CA . TRP A 1 209 ? 20.862 6.086 -19.647 1.00 96.62 209 TRP A CA 1
ATOM 1625 C C . TRP A 1 209 ? 21.146 6.279 -18.155 1.00 96.62 209 TRP A C 1
ATOM 1627 O O . TRP A 1 209 ? 21.793 5.410 -17.560 1.00 96.62 209 TRP A O 1
ATOM 1637 N N . PRO A 1 210 ? 20.669 7.373 -17.534 1.00 96.38 2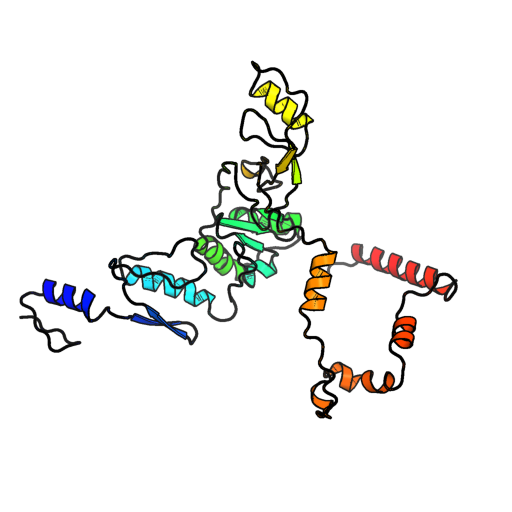10 PRO A N 1
ATOM 1638 C CA . PRO A 1 210 ? 20.740 7.539 -16.087 1.00 96.38 210 PRO A CA 1
ATOM 1639 C C . PRO A 1 210 ? 20.099 6.344 -15.375 1.00 96.38 210 PRO A C 1
ATOM 1641 O O . PRO A 1 210 ? 18.928 6.038 -15.610 1.00 96.38 210 PRO A O 1
ATOM 1644 N N . SER A 1 211 ? 20.867 5.659 -14.524 1.00 96.88 211 SER A N 1
ATOM 1645 C CA . SER A 1 211 ? 20.335 4.606 -13.653 1.00 96.88 211 SER A CA 1
ATOM 1646 C C . SER A 1 211 ? 19.457 5.231 -12.573 1.00 96.88 211 SER A C 1
ATOM 1648 O O . SER A 1 211 ? 19.812 6.265 -12.010 1.00 96.88 211 SER A O 1
ATOM 1650 N N . ALA A 1 212 ? 18.321 4.607 -12.283 1.00 96.62 212 ALA A N 1
ATOM 1651 C CA . ALA A 1 212 ? 17.370 5.075 -11.283 1.00 96.62 212 ALA A CA 1
ATOM 1652 C C . ALA A 1 212 ? 16.714 3.888 -10.572 1.00 96.62 212 ALA A C 1
ATOM 1654 O O . ALA A 1 212 ? 16.555 2.814 -11.153 1.00 96.62 212 ALA A O 1
ATOM 1655 N N . SER A 1 213 ? 16.293 4.093 -9.325 1.00 97.25 213 SER A N 1
ATOM 1656 C CA . SER A 1 213 ? 15.313 3.202 -8.700 1.00 97.25 213 SER A CA 1
ATOM 1657 C C . SER A 1 213 ? 13.933 3.569 -9.227 1.00 97.25 213 SER A C 1
ATOM 1659 O O . SER A 1 213 ? 13.605 4.751 -9.340 1.00 97.25 213 SER A O 1
ATOM 1661 N N . VAL A 1 214 ? 13.138 2.571 -9.599 1.00 97.44 214 VAL A N 1
ATOM 1662 C CA . VAL A 1 214 ? 11.818 2.781 -10.195 1.00 97.44 214 VAL A CA 1
ATOM 1663 C C . VAL A 1 214 ? 10.767 1.945 -9.480 1.00 97.44 214 VAL A C 1
ATOM 1665 O O . VAL A 1 214 ? 11.025 0.808 -9.089 1.00 97.44 214 VAL A O 1
ATOM 1668 N N . GLN A 1 215 ? 9.567 2.495 -9.345 1.00 97.88 215 GLN A N 1
ATOM 1669 C CA . GLN A 1 215 ? 8.387 1.796 -8.839 1.00 97.88 215 GLN A CA 1
ATOM 1670 C C . GLN A 1 215 ? 7.264 1.860 -9.873 1.00 97.88 215 GLN A C 1
ATOM 1672 O O . GLN A 1 215 ? 7.308 2.645 -10.821 1.00 97.88 215 GLN A O 1
ATOM 1677 N N . ARG A 1 216 ? 6.262 0.999 -9.706 1.00 97.25 216 ARG A N 1
ATOM 1678 C CA . ARG A 1 216 ? 4.984 1.057 -10.423 1.00 97.25 216 ARG A CA 1
ATOM 1679 C C . ARG A 1 216 ? 3.866 0.743 -9.441 1.00 97.25 216 ARG A C 1
ATOM 1681 O O . ARG A 1 216 ? 4.085 -0.022 -8.505 1.00 97.25 216 ARG A O 1
ATOM 1688 N N . LEU A 1 217 ? 2.677 1.290 -9.675 1.00 97.62 217 LEU A N 1
ATOM 1689 C CA . LEU A 1 217 ? 1.539 1.059 -8.788 1.00 97.62 217 LEU A CA 1
ATOM 1690 C C . LEU A 1 217 ? 0.959 -0.338 -9.008 1.00 97.62 217 LEU A C 1
ATOM 1692 O O . LEU A 1 217 ? 0.783 -1.077 -8.055 1.00 97.62 217 LEU A O 1
ATOM 1696 N N . THR A 1 218 ? 0.720 -0.749 -10.254 1.00 97.06 2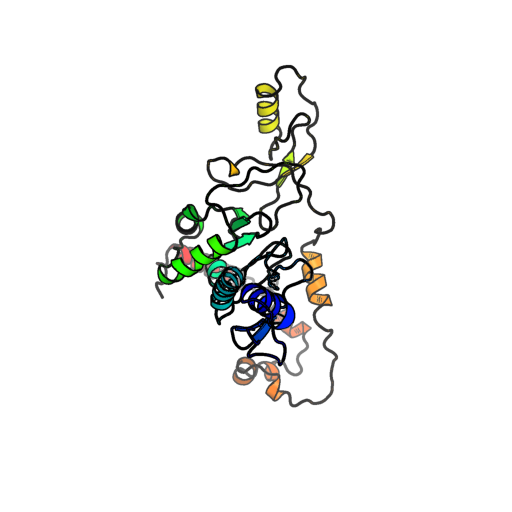18 THR A N 1
ATOM 1697 C CA . THR A 1 218 ? 0.116 -2.056 -10.552 1.00 97.06 218 THR A CA 1
ATOM 1698 C C . THR A 1 218 ? 0.843 -2.807 -11.662 1.00 97.06 218 THR A C 1
ATOM 1700 O O . THR A 1 218 ? 1.507 -2.229 -12.523 1.00 97.06 218 THR A O 1
ATOM 1703 N N . ASN A 1 219 ? 0.679 -4.130 -11.669 1.00 93.25 219 ASN A N 1
ATOM 1704 C CA . ASN A 1 219 ? 1.120 -5.001 -12.760 1.00 93.25 219 ASN A CA 1
ATOM 1705 C C . ASN A 1 219 ? 0.081 -5.082 -13.899 1.00 93.25 219 ASN A C 1
ATOM 1707 O O . ASN A 1 219 ? 0.395 -5.607 -14.968 1.00 93.25 219 ASN A O 1
ATOM 1711 N N . GLY A 1 220 ? -1.152 -4.620 -13.655 1.00 90.81 220 GLY A N 1
ATOM 1712 C CA . GLY A 1 220 ? -2.274 -4.690 -14.591 1.00 90.81 220 GLY A CA 1
ATOM 1713 C C . GLY A 1 220 ? -2.225 -3.654 -15.719 1.00 90.81 220 GLY A C 1
ATOM 1714 O O . GLY A 1 220 ? -1.243 -2.938 -15.909 1.00 90.81 220 GLY A O 1
ATOM 1715 N N . ALA A 1 221 ? -3.306 -3.587 -16.498 1.00 87.06 221 ALA A N 1
ATOM 1716 C CA . ALA A 1 221 ? -3.507 -2.532 -17.489 1.00 87.06 221 ALA A CA 1
ATOM 1717 C C . ALA A 1 221 ? -3.936 -1.210 -16.820 1.00 87.06 221 ALA A C 1
ATOM 1719 O O . ALA A 1 221 ? -4.469 -1.216 -15.714 1.00 87.06 221 ALA A O 1
ATOM 1720 N N . GLY A 1 222 ? -3.735 -0.083 -17.511 1.00 91.00 222 GLY A N 1
ATOM 1721 C CA . GLY A 1 222 ? -4.177 1.243 -17.061 1.00 91.00 222 GLY A CA 1
ATOM 1722 C C . GLY A 1 222 ? -3.042 2.189 -16.660 1.00 91.00 222 GLY A C 1
ATOM 1723 O O . GLY A 1 222 ? -1.865 1.919 -16.907 1.00 91.00 222 GLY A O 1
ATOM 1724 N N . SER A 1 223 ? -3.414 3.321 -16.054 1.00 87.88 223 SER A N 1
ATOM 1725 C CA . SER A 1 223 ? -2.507 4.424 -15.698 1.00 87.88 223 SER A CA 1
ATOM 1726 C C . SER A 1 223 ? -1.442 4.036 -14.667 1.00 87.88 223 SER A C 1
ATOM 1728 O O . SER A 1 223 ? -0.317 4.521 -14.745 1.00 87.88 223 SER A O 1
ATOM 1730 N N . GLY A 1 224 ? -1.748 3.110 -13.753 1.00 91.50 224 GLY A N 1
ATOM 1731 C CA . GLY A 1 224 ? -0.820 2.664 -12.706 1.00 91.50 224 GLY A CA 1
ATOM 1732 C C . GLY A 1 224 ? 0.292 1.710 -13.168 1.00 91.50 224 GLY A C 1
ATOM 1733 O O . GLY A 1 224 ? 1.119 1.306 -12.352 1.00 91.50 224 GLY A O 1
ATOM 1734 N N . ARG A 1 225 ? 0.320 1.318 -14.451 1.00 95.44 225 ARG A N 1
ATOM 1735 C CA . ARG A 1 225 ? 1.321 0.384 -15.002 1.00 95.44 225 ARG A CA 1
ATOM 1736 C C . ARG A 1 225 ? 2.680 1.038 -15.254 1.00 95.44 225 ARG A C 1
ATOM 1738 O O . ARG A 1 225 ? 3.703 0.350 -15.279 1.00 95.44 225 ARG A O 1
ATOM 1745 N N . SER A 1 226 ? 2.680 2.338 -15.529 1.00 95.31 226 SER A N 1
ATOM 1746 C CA . SER A 1 226 ? 3.887 3.070 -15.900 1.00 95.31 226 SER A CA 1
ATOM 1747 C C . SER A 1 226 ? 4.862 3.124 -14.732 1.00 95.31 226 SER A C 1
ATOM 1749 O O . SER A 1 226 ? 4.469 3.378 -13.594 1.00 95.31 226 SER A O 1
ATOM 1751 N N . TYR A 1 227 ? 6.139 2.895 -15.029 1.00 97.31 227 TYR A N 1
ATOM 1752 C CA . TYR A 1 227 ? 7.192 3.077 -14.044 1.00 97.31 227 TYR A CA 1
ATOM 1753 C C . TYR A 1 227 ? 7.472 4.563 -13.842 1.00 97.31 227 TYR A C 1
ATOM 1755 O O . TYR A 1 227 ? 7.502 5.340 -14.801 1.00 97.31 227 TYR A O 1
ATOM 1763 N N . PHE A 1 228 ? 7.736 4.933 -12.598 1.00 97.12 228 PHE A N 1
ATOM 1764 C CA . PHE A 1 228 ? 8.168 6.266 -12.208 1.00 97.12 228 PHE A CA 1
ATOM 1765 C C . PHE A 1 228 ? 9.439 6.163 -11.363 1.00 97.12 228 PHE A C 1
ATOM 1767 O O . PHE A 1 228 ? 9.640 5.190 -10.633 1.00 97.12 228 PHE A O 1
ATOM 1774 N N . ALA A 1 229 ? 10.334 7.138 -11.525 1.00 97.25 229 ALA A N 1
ATOM 1775 C CA . ALA A 1 229 ? 11.590 7.184 -10.787 1.00 97.25 229 ALA A CA 1
ATOM 1776 C C . ALA A 1 229 ? 11.346 7.616 -9.336 1.00 97.25 229 ALA A C 1
ATOM 1778 O O . ALA A 1 229 ? 10.601 8.569 -9.091 1.00 97.25 229 ALA A O 1
ATOM 1779 N N . VAL A 1 230 ? 12.007 6.937 -8.400 1.00 97.38 230 VAL A N 1
ATOM 1780 C CA . VAL A 1 230 ? 11.888 7.182 -6.961 1.00 97.38 230 VAL A CA 1
ATOM 1781 C C . VAL A 1 230 ? 13.250 7.300 -6.289 1.00 97.38 230 VAL A C 1
ATOM 1783 O O . VAL A 1 230 ? 14.251 6.752 -6.759 1.00 97.38 230 VAL A O 1
ATOM 1786 N N . ARG A 1 231 ? 13.286 8.012 -5.164 1.00 96.50 231 ARG A N 1
ATOM 1787 C CA . ARG A 1 231 ? 14.436 8.075 -4.263 1.00 96.50 231 ARG A CA 1
ATOM 1788 C C . ARG A 1 231 ? 14.259 7.025 -3.178 1.00 96.50 231 ARG A C 1
ATOM 1790 O O . ARG A 1 231 ? 13.281 7.046 -2.443 1.00 96.50 231 ARG A O 1
ATOM 1797 N N . VAL A 1 232 ? 15.205 6.102 -3.086 1.00 93.56 232 VAL A N 1
ATOM 1798 C CA . VAL A 1 232 ? 15.251 5.150 -1.975 1.00 93.56 232 VAL A CA 1
ATOM 1799 C C . VAL A 1 232 ? 16.108 5.789 -0.885 1.00 93.56 232 VAL A C 1
ATOM 1801 O O . VAL A 1 232 ? 17.263 6.115 -1.180 1.00 93.56 232 VAL A O 1
ATOM 1804 N N . PRO A 1 233 ? 15.583 6.003 0.336 1.00 86.88 233 PRO A N 1
ATOM 1805 C CA . PRO A 1 233 ? 16.389 6.489 1.446 1.00 86.88 233 PRO A CA 1
ATOM 1806 C C . PRO A 1 233 ? 17.612 5.585 1.628 1.00 86.88 233 PRO A C 1
ATOM 1808 O O . PRO A 1 233 ? 17.481 4.372 1.800 1.00 86.88 233 PRO A O 1
ATOM 1811 N N . SER A 1 234 ? 18.811 6.170 1.559 1.00 79.25 234 SER A N 1
ATOM 1812 C CA . SER A 1 234 ? 20.086 5.438 1.642 1.00 79.25 234 SER A CA 1
ATOM 1813 C C . SER A 1 234 ? 20.239 4.627 2.933 1.00 79.25 234 SER A C 1
ATOM 1815 O O . SER A 1 234 ? 21.042 3.693 2.970 1.00 79.25 234 SER A O 1
ATOM 1817 N N . ASP A 1 235 ? 19.463 4.978 3.959 1.00 66.06 235 ASP A N 1
ATOM 1818 C CA . ASP A 1 235 ? 19.526 4.414 5.304 1.00 66.06 235 ASP A CA 1
ATOM 1819 C C . ASP A 1 235 ? 18.846 3.039 5.417 1.00 66.06 235 ASP A C 1
ATOM 1821 O O . ASP A 1 235 ? 19.143 2.283 6.337 1.00 66.06 235 ASP A O 1
ATOM 1825 N N . ILE A 1 236 ? 18.023 2.636 4.439 1.00 58.34 236 ILE A N 1
ATOM 1826 C CA . ILE A 1 236 ? 17.379 1.310 4.410 1.00 58.34 236 ILE A CA 1
ATOM 1827 C C . ILE A 1 236 ? 18.239 0.331 3.602 1.00 58.34 236 ILE A C 1
ATOM 1829 O O . ILE A 1 236 ? 17.789 -0.353 2.684 1.00 58.34 236 ILE A O 1
ATOM 1833 N N . LYS A 1 237 ? 19.527 0.247 3.933 1.00 52.72 237 LYS A N 1
ATOM 1834 C CA . LYS A 1 237 ? 20.338 -0.926 3.593 1.00 52.72 237 LYS A CA 1
ATOM 1835 C C . LYS A 1 237 ? 20.365 -1.860 4.789 1.00 52.72 237 LYS A C 1
ATOM 1837 O O . LYS A 1 237 ? 21.436 -2.212 5.261 1.00 52.72 237 LYS A O 1
ATOM 1842 N N . HIS A 1 238 ? 19.197 -2.280 5.269 1.00 50.16 238 HIS A N 1
ATOM 1843 C CA . HIS A 1 238 ? 19.154 -3.463 6.114 1.00 50.16 238 HIS A CA 1
ATOM 1844 C C . HIS A 1 238 ? 19.482 -4.654 5.220 1.00 50.16 238 HIS A C 1
ATOM 1846 O O . HIS A 1 238 ? 18.616 -5.241 4.570 1.00 50.16 238 HIS A O 1
ATOM 1852 N N . SER A 1 239 ? 20.771 -4.980 5.145 1.00 50.25 239 SER A N 1
ATOM 1853 C CA . SER A 1 239 ? 21.192 -6.306 4.722 1.00 50.25 239 SER A CA 1
ATOM 1854 C C . SER A 1 239 ? 20.377 -7.308 5.539 1.00 50.25 239 SER A C 1
ATOM 1856 O O . SER A 1 239 ? 20.139 -7.079 6.722 1.00 50.25 239 SER A O 1
ATOM 1858 N N . SER A 1 240 ? 19.926 -8.423 4.966 1.00 55.38 240 SER A N 1
ATOM 1859 C CA . SER A 1 240 ? 19.202 -9.447 5.742 1.00 55.38 240 SER A CA 1
ATOM 1860 C C . SER A 1 240 ? 19.989 -9.896 6.990 1.00 55.38 240 SER A C 1
ATOM 1862 O O . SER A 1 240 ? 19.398 -10.310 7.985 1.00 55.38 240 SER A O 1
ATOM 1864 N N . ASN A 1 241 ? 21.316 -9.725 6.965 1.00 54.84 241 ASN A N 1
ATOM 1865 C CA . ASN A 1 241 ? 22.204 -9.913 8.110 1.00 54.84 241 ASN A CA 1
ATOM 1866 C C . ASN A 1 241 ? 22.019 -8.863 9.220 1.00 54.84 241 ASN A C 1
ATOM 1868 O O . ASN A 1 241 ? 22.136 -9.210 10.393 1.00 54.84 241 ASN A O 1
ATOM 1872 N N . ASP A 1 242 ? 21.691 -7.615 8.882 1.00 58.56 242 ASP A N 1
ATOM 1873 C CA . ASP A 1 242 ? 21.462 -6.552 9.862 1.00 58.56 242 ASP A CA 1
ATOM 1874 C C . ASP A 1 242 ? 20.182 -6.795 10.652 1.00 58.56 242 ASP A C 1
ATOM 1876 O O . ASP A 1 242 ? 20.212 -6.653 11.865 1.00 58.56 242 ASP A O 1
ATOM 1880 N N . ILE A 1 243 ? 19.098 -7.261 10.020 1.00 61.78 243 ILE A N 1
ATOM 1881 C CA . ILE A 1 243 ? 17.838 -7.565 10.726 1.00 61.78 243 ILE A CA 1
ATOM 1882 C C . ILE A 1 243 ? 18.060 -8.657 11.776 1.00 61.78 243 ILE A C 1
ATOM 1884 O O . ILE A 1 243 ? 17.640 -8.508 12.922 1.00 61.78 243 ILE A O 1
ATOM 1888 N N . LEU A 1 244 ? 18.764 -9.737 11.416 1.00 64.62 244 LEU A N 1
ATOM 1889 C CA . LEU A 1 244 ? 19.124 -10.785 12.372 1.00 64.62 244 LEU A CA 1
ATOM 1890 C C . LEU A 1 244 ? 20.024 -10.242 13.482 1.00 64.62 244 LEU A C 1
ATOM 1892 O O . LEU A 1 244 ? 19.799 -10.562 14.645 1.00 64.62 244 LEU A O 1
ATOM 1896 N N . SER A 1 245 ? 20.996 -9.388 13.151 1.00 65.38 245 SER A N 1
ATOM 1897 C CA . SER A 1 245 ? 21.867 -8.770 14.153 1.00 65.38 245 SER A CA 1
ATOM 1898 C C . SER A 1 245 ? 21.098 -7.850 15.103 1.00 65.38 245 SER A C 1
ATOM 1900 O O . SER A 1 245 ? 21.331 -7.907 16.304 1.00 65.38 245 SER A O 1
ATOM 1902 N N . THR A 1 246 ? 20.127 -7.085 14.593 1.00 69.50 246 THR A N 1
ATOM 1903 C CA . THR A 1 246 ? 19.266 -6.201 15.375 1.00 69.50 246 THR A CA 1
ATOM 1904 C C . THR A 1 246 ? 18.343 -7.012 16.268 1.00 69.50 246 THR A C 1
ATOM 1906 O O . THR A 1 246 ? 18.213 -6.685 17.439 1.00 69.50 246 THR A O 1
ATOM 1909 N N . ILE A 1 247 ? 17.739 -8.099 15.778 1.00 71.94 247 ILE A N 1
ATOM 1910 C CA . ILE A 1 247 ? 16.928 -8.998 16.614 1.00 71.94 247 ILE A CA 1
ATOM 1911 C C . ILE A 1 247 ? 17.793 -9.606 17.722 1.00 71.94 247 ILE A C 1
ATOM 1913 O O . ILE A 1 247 ? 17.410 -9.553 18.886 1.00 71.94 247 ILE A O 1
ATOM 1917 N N . VAL A 1 248 ? 18.984 -10.110 17.385 1.00 75.06 248 VAL A N 1
ATOM 1918 C CA . VAL A 1 248 ? 19.928 -10.681 18.358 1.00 75.06 248 VAL A CA 1
ATOM 1919 C C . VAL A 1 248 ? 20.383 -9.638 19.383 1.00 75.06 248 VAL A C 1
ATOM 1921 O O . VAL A 1 248 ? 20.484 -9.968 20.560 1.00 75.06 248 VAL A O 1
ATOM 1924 N N . SER A 1 249 ? 20.612 -8.386 18.979 1.00 73.19 249 SER A N 1
ATOM 1925 C CA . SER A 1 249 ? 21.018 -7.306 19.889 1.00 73.19 249 SER A CA 1
ATOM 1926 C C . SER A 1 249 ? 19.861 -6.701 20.689 1.00 73.19 249 SER A C 1
ATOM 1928 O O . SER A 1 249 ? 20.101 -6.075 21.716 1.00 73.19 249 SER A O 1
ATOM 1930 N N . SER A 1 250 ? 18.622 -6.838 20.205 1.00 69.19 250 SER A N 1
ATOM 1931 C CA . SER A 1 250 ? 17.404 -6.336 20.863 1.00 69.19 250 SER A CA 1
ATOM 1932 C C . SER A 1 250 ? 16.780 -7.364 21.797 1.00 69.19 250 SER A C 1
ATOM 1934 O O . SER A 1 250 ? 16.008 -6.995 22.681 1.00 69.19 250 SER A O 1
ATOM 1936 N N . CYS A 1 251 ? 17.093 -8.651 21.620 1.00 62.69 251 CYS A N 1
ATOM 1937 C CA . CYS A 1 251 ? 16.860 -9.638 22.658 1.00 62.69 251 CYS A CA 1
ATOM 1938 C C . CYS A 1 251 ? 17.657 -9.182 23.885 1.00 62.69 251 CYS A C 1
ATOM 1940 O O . CYS A 1 251 ? 18.881 -9.075 23.779 1.00 62.69 251 CYS A O 1
ATOM 1942 N N . PRO A 1 252 ? 17.003 -8.884 25.027 1.00 62.66 252 PRO A N 1
ATOM 1943 C CA . PRO A 1 252 ? 17.739 -8.586 26.241 1.00 62.66 252 PRO A CA 1
ATOM 1944 C C . PRO A 1 252 ? 18.696 -9.750 26.445 1.00 62.66 252 PRO A C 1
ATOM 1946 O O . PRO A 1 252 ? 18.260 -10.904 26.431 1.00 62.66 252 PRO A O 1
ATOM 1949 N N . THR A 1 253 ? 19.993 -9.454 26.549 1.00 59.19 253 THR A N 1
ATOM 1950 C CA . THR A 1 253 ? 20.978 -10.422 27.018 1.00 59.19 253 THR A CA 1
ATOM 1951 C C . THR A 1 253 ? 20.353 -10.998 28.269 1.00 59.19 253 THR A C 1
ATOM 1953 O O . THR A 1 253 ? 20.140 -10.246 29.222 1.00 59.19 253 THR A O 1
ATOM 1956 N N . PHE A 1 254 ? 19.914 -12.261 28.209 1.00 55.69 254 PHE A N 1
ATOM 1957 C CA . PHE A 1 254 ? 19.308 -12.909 29.357 1.00 55.69 254 PHE A CA 1
ATOM 1958 C C . 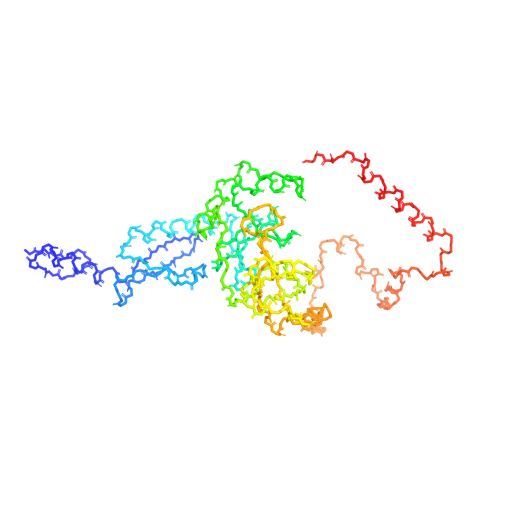PHE A 1 254 ? 20.358 -12.775 30.444 1.00 55.69 254 PHE A C 1
ATOM 1960 O O . PHE A 1 254 ? 21.430 -13.371 30.353 1.00 55.69 254 PHE A O 1
ATOM 1967 N N . VAL A 1 255 ? 20.103 -11.884 31.402 1.00 51.34 255 VAL A N 1
ATOM 1968 C CA . VAL A 1 255 ? 20.890 -11.853 32.617 1.00 51.34 255 VAL A CA 1
ATOM 1969 C C . VAL A 1 255 ? 20.691 -13.256 33.147 1.00 51.34 255 VAL A C 1
ATOM 1971 O O . VAL A 1 255 ? 19.544 -13.668 33.336 1.00 51.34 255 VAL A O 1
ATOM 1974 N N . GLU A 1 256 ? 21.778 -14.017 33.253 1.00 56.84 256 GLU A N 1
ATOM 1975 C CA . GLU A 1 256 ? 21.794 -15.279 33.977 1.00 56.84 256 GLU A CA 1
ATOM 1976 C C . GLU A 1 256 ? 21.446 -14.941 35.426 1.00 56.84 256 GLU A C 1
ATOM 1978 O O . GLU A 1 256 ? 22.308 -14.768 36.289 1.00 56.84 256 GLU A O 1
ATOM 1983 N N . ASP A 1 257 ? 20.156 -14.737 35.677 1.00 48.69 257 ASP A N 1
ATOM 1984 C CA . ASP A 1 257 ? 19.615 -14.588 37.003 1.00 48.69 257 ASP A CA 1
ATOM 1985 C C . ASP A 1 257 ? 19.659 -15.990 37.594 1.00 48.69 257 ASP A C 1
ATOM 1987 O O . ASP A 1 257 ? 18.753 -16.806 37.462 1.00 48.69 257 ASP A O 1
ATOM 1991 N N . THR A 1 258 ? 20.811 -16.287 38.185 1.00 56.28 258 THR A N 1
ATOM 1992 C CA . THR A 1 258 ? 21.084 -17.485 38.981 1.00 56.28 258 THR A CA 1
ATOM 1993 C C . THR A 1 258 ? 20.246 -17.517 40.265 1.00 56.28 258 THR A C 1
ATOM 1995 O O . THR A 1 258 ? 20.358 -18.450 41.063 1.00 56.28 258 THR A O 1
ATOM 1998 N N . GLY A 1 259 ? 19.374 -16.525 40.479 1.00 55.06 259 GLY A N 1
ATOM 1999 C CA . GLY A 1 259 ? 18.325 -16.575 41.478 1.00 55.06 259 GLY A CA 1
ATOM 2000 C C . GLY A 1 259 ? 17.321 -17.673 41.144 1.00 55.06 259 GLY A C 1
ATOM 2001 O O . GLY A 1 259 ? 16.606 -17.582 40.154 1.00 55.06 259 GLY A O 1
ATOM 2002 N N . LEU A 1 260 ? 17.256 -18.684 42.015 1.00 56.06 260 LEU A N 1
ATOM 2003 C CA . LEU A 1 260 ? 16.302 -19.802 42.071 1.00 56.06 260 LEU A CA 1
ATOM 2004 C C . LEU A 1 260 ? 14.824 -19.341 42.108 1.00 56.06 260 LEU A C 1
ATOM 2006 O O . LEU A 1 260 ? 14.084 -19.607 43.059 1.00 56.06 260 LEU A O 1
ATOM 2010 N N . LEU A 1 261 ? 14.358 -18.628 41.087 1.00 53.09 261 LEU A N 1
ATOM 2011 C CA . LEU A 1 261 ? 12.948 -18.407 40.832 1.00 53.09 261 LEU A CA 1
ATOM 2012 C C . LEU A 1 261 ? 12.378 -19.741 40.372 1.00 53.09 261 LEU A C 1
ATOM 2014 O O . LEU A 1 261 ? 12.713 -20.224 39.299 1.00 53.09 261 LEU A O 1
ATOM 2018 N N . SER A 1 262 ? 11.531 -20.328 41.221 1.00 57.69 262 SER A N 1
ATOM 2019 C CA . SER A 1 262 ? 10.798 -21.578 40.994 1.00 57.69 262 SER A CA 1
ATOM 2020 C C . SER A 1 262 ? 10.435 -21.781 39.512 1.00 57.69 262 SER A C 1
ATOM 2022 O O . SER A 1 262 ? 9.468 -21.206 38.999 1.00 57.69 262 SER A O 1
ATOM 2024 N N . GLU A 1 263 ? 11.233 -22.616 38.839 1.00 59.31 263 GLU A N 1
ATOM 2025 C CA . GLU A 1 263 ? 11.254 -22.849 37.385 1.00 59.31 263 GLU A CA 1
ATOM 2026 C C . GLU A 1 263 ? 9.892 -23.281 36.823 1.00 59.31 263 GLU A C 1
ATOM 2028 O O . GLU A 1 263 ? 9.583 -23.082 35.647 1.00 59.31 263 GLU A O 1
ATOM 2033 N N . ALA A 1 264 ? 9.010 -23.790 37.686 1.00 61.62 264 ALA A N 1
ATOM 2034 C CA . ALA A 1 264 ? 7.687 -24.287 37.334 1.00 61.62 264 ALA A CA 1
ATOM 2035 C C . ALA A 1 264 ? 6.782 -23.255 36.628 1.00 61.62 264 ALA A C 1
ATOM 2037 O O . ALA A 1 264 ? 5.878 -23.651 35.886 1.00 61.62 264 ALA A O 1
ATOM 2038 N N . ARG A 1 265 ? 6.989 -21.944 36.841 1.00 65.19 265 ARG A N 1
ATOM 2039 C CA . ARG A 1 265 ? 6.201 -20.888 36.169 1.00 65.19 265 ARG A CA 1
ATOM 2040 C C . ARG A 1 265 ? 6.769 -20.446 34.822 1.00 65.19 265 ARG A C 1
ATOM 2042 O O . ARG A 1 265 ? 6.006 -19.917 34.019 1.00 65.19 265 ARG A O 1
ATOM 2049 N N . LEU A 1 266 ? 8.059 -20.668 34.573 1.00 71.06 266 LEU A N 1
ATOM 2050 C CA . LEU A 1 266 ? 8.729 -20.266 33.330 1.00 71.06 266 LEU A CA 1
ATOM 2051 C C . LEU A 1 266 ? 8.616 -21.332 32.235 1.00 71.06 266 LEU A C 1
ATOM 2053 O O . LEU A 1 266 ? 8.769 -21.038 31.052 1.00 71.06 266 LEU A O 1
ATOM 2057 N N . LEU A 1 267 ? 8.275 -22.565 32.607 1.00 78.88 267 LEU A N 1
ATOM 2058 C CA . LEU A 1 267 ? 8.053 -23.644 31.657 1.00 78.88 267 LEU A CA 1
ATOM 2059 C C . LEU A 1 267 ? 6.660 -23.542 31.026 1.00 78.88 267 LEU A C 1
ATOM 2061 O O . LEU A 1 267 ? 5.628 -23.557 31.717 1.00 78.88 267 LEU A O 1
ATOM 2065 N N . SER A 1 268 ? 6.626 -23.503 29.692 1.00 82.00 268 SER A N 1
ATOM 2066 C CA . SER A 1 268 ? 5.380 -23.608 28.933 1.00 82.00 268 SER A CA 1
ATOM 2067 C C . SER A 1 268 ? 4.639 -24.910 29.293 1.00 82.00 268 SER A C 1
ATOM 2069 O O . SER A 1 268 ? 5.276 -25.903 29.665 1.00 82.00 268 SER A O 1
ATOM 2071 N N . PRO A 1 269 ? 3.296 -24.956 29.192 1.00 77.06 269 PRO A N 1
ATOM 2072 C CA . PRO A 1 269 ? 2.535 -26.180 29.455 1.00 77.06 269 PRO A CA 1
ATOM 2073 C C . PRO A 1 269 ? 3.034 -27.385 28.646 1.00 77.06 269 PRO A C 1
ATOM 2075 O O . PRO A 1 269 ? 3.093 -28.494 29.172 1.00 77.06 269 PRO A O 1
ATOM 2078 N N . TRP A 1 270 ? 3.474 -27.149 27.404 1.00 83.38 270 TRP A N 1
ATOM 2079 C CA . TRP A 1 270 ? 4.060 -28.180 26.549 1.00 83.38 270 TRP A CA 1
ATOM 2080 C C . TRP A 1 270 ? 5.372 -28.728 27.126 1.00 83.38 270 TRP A C 1
ATOM 2082 O O . TRP A 1 270 ? 5.497 -29.939 27.271 1.00 83.38 270 TRP A O 1
ATOM 2092 N N . LEU A 1 271 ? 6.312 -27.865 27.542 1.00 80.00 271 LEU A N 1
ATOM 2093 C CA . LEU A 1 271 ? 7.586 -28.297 28.140 1.00 80.00 271 LEU A CA 1
ATOM 2094 C C . LEU A 1 271 ? 7.396 -29.051 29.462 1.00 80.00 271 LEU A C 1
ATOM 2096 O O . LEU A 1 271 ? 8.164 -29.970 29.751 1.00 80.00 271 LEU A O 1
ATOM 2100 N N . ARG A 1 272 ? 6.375 -28.689 30.252 1.00 82.06 272 ARG A N 1
ATOM 2101 C CA . ARG A 1 272 ? 5.989 -29.433 31.463 1.00 82.06 272 ARG A CA 1
ATOM 2102 C C . ARG A 1 272 ? 5.447 -30.818 31.135 1.00 82.06 272 ARG A C 1
ATOM 2104 O O . ARG A 1 272 ? 5.823 -31.784 31.786 1.00 82.06 272 ARG A O 1
ATOM 2111 N N . GLN A 1 273 ? 4.581 -30.919 30.131 1.00 83.81 273 GLN A N 1
ATOM 2112 C CA . GLN A 1 273 ? 3.966 -32.186 29.747 1.00 83.81 273 GLN A CA 1
ATOM 2113 C C . GLN A 1 273 ? 4.976 -33.152 29.124 1.00 83.81 273 GLN A C 1
ATOM 2115 O O . GLN A 1 273 ? 4.951 -34.343 29.422 1.00 83.81 273 GLN A O 1
ATOM 2120 N N . THR A 1 274 ? 5.861 -32.653 28.261 1.00 88.88 274 THR A N 1
ATOM 2121 C CA . THR A 1 274 ? 6.841 -33.488 27.560 1.00 88.88 274 THR A CA 1
ATOM 2122 C C . THR A 1 274 ? 8.093 -33.760 28.389 1.00 88.88 274 THR A C 1
ATOM 2124 O O . THR A 1 274 ? 8.858 -34.655 28.038 1.00 88.88 274 THR A O 1
ATOM 2127 N N . ARG A 1 275 ? 8.310 -32.999 29.473 1.00 90.12 275 ARG A N 1
ATOM 2128 C CA . ARG A 1 275 ? 9.487 -33.072 30.359 1.00 90.12 275 ARG A CA 1
ATOM 2129 C C . ARG A 1 275 ? 10.821 -32.959 29.615 1.00 90.12 275 ARG A C 1
ATOM 2131 O O . ARG A 1 275 ? 11.849 -33.405 30.107 1.00 90.12 275 ARG A O 1
ATOM 2138 N N . TRP A 1 276 ? 10.821 -32.331 28.437 1.00 83.94 276 TRP A N 1
ATOM 2139 C CA . TRP A 1 276 ? 12.038 -32.142 27.643 1.00 83.94 276 TRP A CA 1
ATOM 2140 C C . TRP A 1 276 ? 13.109 -31.378 28.417 1.00 83.94 276 TRP A C 1
ATOM 2142 O O . TRP A 1 276 ? 14.269 -31.738 28.344 1.00 83.94 276 TRP A O 1
ATOM 2152 N N . HIS A 1 277 ? 12.723 -30.375 29.203 1.00 85.69 277 HIS A N 1
ATOM 2153 C CA . HIS A 1 277 ? 13.663 -29.620 30.033 1.00 85.69 277 HIS A CA 1
ATOM 2154 C C . HIS A 1 277 ? 14.449 -30.512 31.013 1.00 85.69 277 HIS A C 1
ATOM 2156 O O . HIS A 1 277 ? 15.641 -30.297 31.176 1.00 85.69 277 HIS A O 1
ATOM 2162 N N . GLU A 1 278 ? 13.821 -31.547 31.582 1.00 90.56 278 GLU A N 1
ATOM 2163 C CA . GLU A 1 278 ? 14.502 -32.521 32.449 1.00 90.56 278 GLU A CA 1
ATOM 2164 C C . GLU A 1 278 ? 15.371 -33.497 31.646 1.00 90.56 278 GLU A C 1
ATOM 2166 O O . GLU A 1 278 ? 16.459 -33.866 32.067 1.00 90.56 278 GLU A O 1
ATOM 2171 N N . LEU A 1 279 ? 14.907 -33.921 30.466 1.00 86.69 279 LEU A N 1
ATOM 2172 C CA . LEU A 1 279 ? 15.666 -34.830 29.597 1.00 86.69 279 LEU A CA 1
ATOM 2173 C C . LEU A 1 279 ? 16.922 -34.186 29.005 1.00 86.69 279 LEU A C 1
ATOM 2175 O O . LEU A 1 279 ? 17.844 -34.897 28.623 1.00 86.69 279 LEU A O 1
ATOM 2179 N N . LEU A 1 280 ? 16.935 -32.861 28.880 1.00 87.00 280 LEU A N 1
ATOM 2180 C CA . LEU A 1 280 ? 18.078 -32.095 28.392 1.00 87.00 280 LEU A CA 1
ATOM 2181 C C . LEU A 1 280 ? 18.999 -31.640 29.538 1.00 87.00 280 LEU A C 1
ATOM 2183 O O . LEU A 1 280 ? 20.083 -31.123 29.271 1.00 87.00 280 LEU A O 1
ATOM 2187 N N . GLU A 1 281 ? 18.593 -31.833 30.797 1.00 88.75 281 GLU A N 1
ATOM 2188 C CA . GLU A 1 281 ? 19.377 -31.449 31.969 1.00 88.75 281 GLU A CA 1
ATOM 2189 C C . GLU A 1 281 ? 20.696 -32.239 32.021 1.00 88.75 281 GLU A C 1
ATOM 2191 O O . GLU A 1 281 ? 20.727 -33.461 31.886 1.00 88.75 281 GLU A O 1
ATOM 2196 N N . GLY A 1 282 ? 21.815 -31.529 32.186 1.00 88.75 282 GLY A N 1
ATOM 2197 C CA . GLY A 1 282 ? 23.152 -32.132 32.224 1.00 88.75 282 GLY A CA 1
ATOM 2198 C C . GLY A 1 282 ? 23.757 -32.480 30.858 1.00 88.75 282 GLY A C 1
ATOM 2199 O O . GLY A 1 282 ? 24.903 -32.929 30.810 1.00 88.75 282 GLY A O 1
ATOM 2200 N N . HIS A 1 283 ? 23.048 -32.241 29.752 1.00 90.38 283 HIS A N 1
ATOM 2201 C CA . HIS A 1 283 ? 23.605 -32.367 28.407 1.00 90.38 283 HIS A CA 1
ATOM 2202 C C . HIS A 1 283 ? 24.195 -31.038 27.918 1.00 90.38 283 HIS A C 1
ATOM 2204 O O . HIS A 1 283 ? 23.614 -29.971 28.116 1.00 90.38 283 HIS A O 1
ATOM 2210 N N . ALA A 1 284 ? 25.346 -31.095 27.242 1.00 90.50 284 ALA A N 1
ATOM 2211 C CA . ALA A 1 284 ? 25.921 -29.914 26.607 1.00 90.50 284 ALA A CA 1
ATOM 2212 C C . ALA A 1 284 ? 25.045 -29.465 25.427 1.00 90.50 284 ALA A C 1
ATOM 2214 O O . ALA A 1 284 ? 24.592 -30.282 24.619 1.00 90.50 284 ALA A O 1
ATOM 2215 N N . ILE A 1 285 ? 24.820 -28.154 25.305 1.00 82.88 285 ILE A N 1
ATOM 2216 C CA . ILE A 1 285 ? 23.977 -27.572 24.250 1.00 82.88 285 ILE A CA 1
ATOM 2217 C C . ILE A 1 285 ? 24.529 -27.928 22.864 1.00 82.88 285 ILE A C 1
ATOM 2219 O O . ILE A 1 285 ? 23.764 -28.194 21.938 1.00 82.88 285 ILE A O 1
ATOM 2223 N N . GLU A 1 286 ? 25.849 -27.968 22.714 1.00 86.62 286 GLU A N 1
ATOM 2224 C CA . GLU A 1 286 ? 26.548 -28.332 21.484 1.00 86.62 286 GLU A CA 1
ATOM 2225 C C . GLU A 1 286 ? 26.207 -29.758 21.037 1.00 86.62 286 GLU A C 1
ATOM 2227 O O . GLU A 1 286 ? 25.920 -29.977 19.857 1.00 86.62 286 GLU A O 1
ATOM 2232 N N . ASP A 1 287 ? 26.153 -30.703 21.977 1.00 85.75 287 ASP A N 1
ATOM 2233 C CA . ASP A 1 287 ? 25.818 -32.099 21.696 1.00 85.75 287 ASP A CA 1
ATOM 2234 C C . ASP A 1 287 ? 24.353 -32.221 21.269 1.00 85.75 287 ASP A C 1
ATOM 2236 O O . ASP A 1 287 ? 24.045 -32.839 20.247 1.00 85.75 287 ASP A O 1
ATOM 2240 N N . LEU A 1 288 ? 23.445 -31.548 21.978 1.00 85.06 288 LEU A N 1
ATOM 2241 C CA . LEU A 1 288 ? 22.021 -31.510 21.634 1.00 85.06 288 LEU A CA 1
ATOM 2242 C C . LEU A 1 288 ? 21.778 -30.873 20.258 1.00 85.06 288 LEU A C 1
ATOM 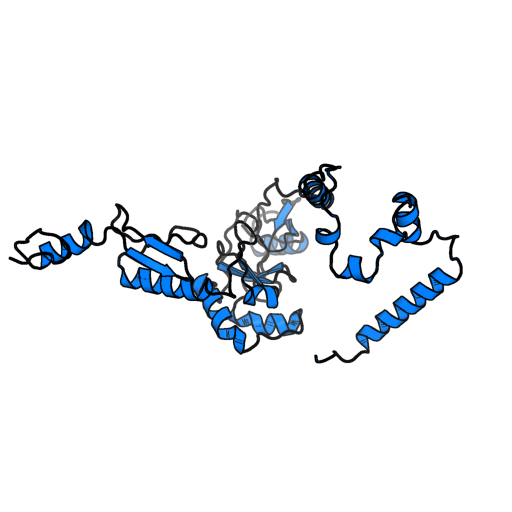2244 O O . LEU A 1 288 ? 20.990 -31.380 19.458 1.00 85.06 288 LEU A O 1
ATOM 2248 N N . ARG A 1 289 ? 22.497 -29.789 19.941 1.00 80.56 289 ARG A N 1
ATOM 2249 C CA . ARG A 1 289 ? 22.461 -29.156 18.615 1.00 80.56 289 ARG A CA 1
ATOM 2250 C C . ARG A 1 289 ? 22.986 -30.087 17.535 1.00 80.56 289 ARG A C 1
ATOM 2252 O O . ARG A 1 289 ? 22.450 -30.064 16.433 1.00 80.56 289 ARG A O 1
ATOM 2259 N N . SER A 1 290 ? 23.996 -30.903 17.833 1.00 83.94 290 SER A N 1
ATOM 2260 C CA . SER A 1 290 ? 24.526 -31.880 16.880 1.00 83.94 290 SER A CA 1
ATOM 2261 C C . SER A 1 290 ? 23.515 -32.987 16.553 1.00 83.94 290 SER A C 1
ATOM 2263 O O . SER A 1 290 ? 23.433 -33.397 15.400 1.00 83.94 290 SER A O 1
ATOM 2265 N N . LEU A 1 291 ? 22.683 -33.396 17.521 1.00 79.69 291 LEU A N 1
ATOM 2266 C CA . LEU A 1 291 ? 21.619 -34.390 17.319 1.00 79.69 291 LEU A CA 1
ATOM 2267 C C . LEU A 1 291 ? 20.475 -33.871 16.437 1.00 79.69 291 LEU A C 1
ATOM 2269 O O . LEU A 1 291 ? 19.865 -34.643 15.702 1.00 79.69 291 LEU A O 1
ATOM 2273 N N . ALA A 1 292 ? 20.181 -32.571 16.514 1.00 76.25 292 ALA A N 1
ATOM 2274 C CA . ALA A 1 292 ? 19.168 -31.913 15.687 1.00 76.25 292 ALA A CA 1
ATOM 2275 C C . ALA A 1 292 ? 19.732 -31.333 14.376 1.00 76.25 292 ALA A C 1
ATOM 2277 O O . ALA A 1 292 ? 18.969 -30.845 13.539 1.00 76.25 292 ALA A O 1
ATOM 2278 N N . ALA A 1 293 ? 21.056 -31.340 14.196 1.00 81.94 293 ALA A N 1
ATOM 2279 C CA . ALA A 1 293 ? 21.693 -30.827 12.994 1.00 81.94 293 ALA A CA 1
ATOM 2280 C C . ALA A 1 293 ? 21.354 -31.699 11.780 1.00 81.94 293 ALA A C 1
ATOM 2282 O O . ALA A 1 293 ? 21.032 -32.883 11.895 1.00 81.94 293 ALA A O 1
ATOM 2283 N N . HIS A 1 294 ? 21.469 -31.111 10.587 1.00 73.19 294 HIS A N 1
ATOM 2284 C CA . HIS A 1 294 ? 21.401 -31.901 9.365 1.00 73.19 294 HIS A CA 1
ATOM 2285 C C . HIS A 1 294 ? 22.461 -33.015 9.421 1.00 73.19 294 HIS A C 1
ATOM 2287 O O . HIS A 1 294 ? 23.631 -32.702 9.669 1.00 73.19 294 HIS A O 1
ATOM 2293 N N . PRO A 1 295 ? 22.082 -34.285 9.174 1.00 79.25 295 PRO A N 1
ATOM 2294 C CA . PRO A 1 295 ? 23.033 -35.385 9.189 1.00 79.25 295 PRO A CA 1
ATOM 2295 C C . PRO A 1 295 ? 24.172 -35.097 8.222 1.00 79.25 295 PRO A C 1
ATOM 2297 O O . PRO A 1 295 ? 23.940 -34.628 7.100 1.00 79.25 295 PRO A O 1
ATOM 2300 N N . LYS A 1 296 ? 25.408 -35.393 8.625 1.00 82.12 296 LYS A N 1
ATOM 2301 C CA . LYS A 1 296 ? 26.528 -35.300 7.690 1.00 82.12 296 LYS A CA 1
ATOM 2302 C C . LYS A 1 296 ? 26.338 -36.329 6.578 1.00 82.12 296 LYS A C 1
ATOM 2304 O O . LYS A 1 296 ? 25.752 -37.391 6.783 1.00 82.12 296 LYS A O 1
ATOM 2309 N N . SER A 1 297 ? 26.899 -36.033 5.407 1.00 78.44 297 SER A N 1
ATOM 2310 C CA . SER A 1 297 ? 26.828 -36.897 4.215 1.00 78.44 297 SER A CA 1
ATOM 2311 C C . SER A 1 297 ? 27.270 -38.355 4.445 1.00 78.44 297 SER A C 1
ATOM 2313 O O . SER A 1 297 ? 26.909 -39.235 3.670 1.00 78.44 297 SER A O 1
ATOM 2315 N N . ASN A 1 298 ? 28.024 -38.627 5.513 1.00 85.44 298 ASN A N 1
ATOM 2316 C CA . ASN A 1 298 ? 28.507 -39.950 5.898 1.00 85.44 298 ASN A CA 1
ATOM 2317 C C . ASN A 1 298 ? 27.741 -40.607 7.063 1.00 85.44 298 ASN A C 1
ATOM 2319 O O . ASN A 1 298 ? 27.942 -41.794 7.300 1.00 85.44 298 ASN A O 1
ATOM 2323 N N . GLU A 1 299 ? 26.896 -39.883 7.801 1.00 76.25 299 GLU A N 1
ATOM 2324 C CA . GLU A 1 299 ? 26.296 -40.382 9.052 1.00 76.25 299 GLU A CA 1
ATOM 2325 C C . GLU A 1 299 ? 25.007 -41.185 8.822 1.00 76.25 299 GLU A C 1
ATOM 2327 O O . GLU A 1 299 ? 24.624 -41.978 9.675 1.00 76.25 299 GLU A O 1
ATOM 2332 N N . LEU A 1 300 ? 24.368 -41.058 7.653 1.00 81.12 300 LEU A N 1
ATOM 2333 C CA . LEU A 1 300 ? 23.098 -41.720 7.324 1.00 81.12 300 LEU A CA 1
ATOM 2334 C C . LEU A 1 300 ? 22.972 -41.997 5.815 1.00 81.12 300 LEU A C 1
ATOM 2336 O O . LEU A 1 300 ? 21.968 -41.658 5.186 1.00 81.12 300 LEU A O 1
ATOM 2340 N N . VAL A 1 301 ? 24.004 -42.621 5.234 1.00 84.94 301 VAL A N 1
ATOM 2341 C CA . VAL A 1 301 ? 24.200 -42.774 3.774 1.00 84.94 301 VAL A CA 1
ATOM 2342 C C . VAL A 1 301 ? 22.965 -43.320 3.041 1.00 84.94 301 VAL A C 1
ATOM 2344 O O . VAL A 1 301 ? 22.674 -42.897 1.927 1.00 84.94 301 VAL A O 1
ATOM 2347 N N . THR A 1 302 ? 22.211 -44.231 3.659 1.00 84.06 302 THR A N 1
ATOM 2348 C CA . THR A 1 302 ? 20.994 -44.819 3.070 1.00 84.06 302 THR A CA 1
ATOM 2349 C C . THR A 1 302 ? 19.702 -44.125 3.497 1.00 84.06 302 THR A C 1
ATOM 23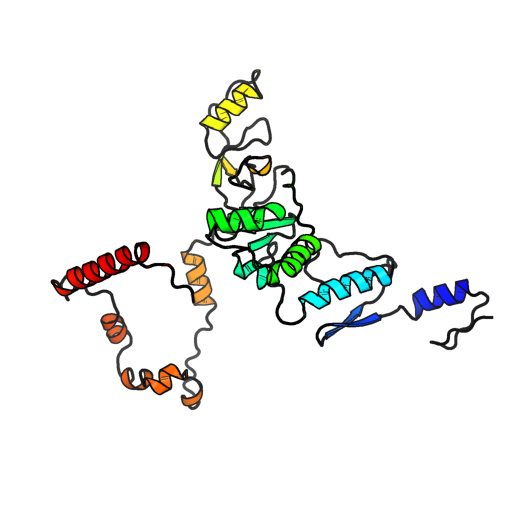51 O O . THR A 1 302 ? 18.742 -44.096 2.728 1.00 84.06 302 THR A O 1
ATOM 2354 N N . LEU A 1 303 ? 19.659 -43.545 4.699 1.00 80.69 303 LEU A N 1
ATOM 2355 C CA . LEU A 1 303 ? 18.444 -42.948 5.253 1.00 80.69 303 LEU A CA 1
ATOM 2356 C C . LEU A 1 303 ? 18.193 -41.541 4.700 1.00 80.69 303 LEU A C 1
ATOM 2358 O O . LEU A 1 303 ? 17.043 -41.191 4.453 1.00 80.69 303 LEU A O 1
ATOM 2362 N N . GLN A 1 304 ? 19.238 -40.748 4.443 1.00 78.94 304 GLN A N 1
ATOM 2363 C CA . GLN A 1 304 ? 19.077 -39.401 3.889 1.00 78.94 304 GLN A CA 1
ATOM 2364 C C . GLN A 1 304 ? 18.407 -39.414 2.497 1.00 78.94 304 GLN A C 1
ATOM 2366 O O . GLN A 1 304 ? 17.426 -38.683 2.330 1.00 78.94 304 GLN A O 1
ATOM 2371 N N . PRO A 1 305 ? 18.830 -40.253 1.525 1.00 82.25 305 PRO A N 1
ATOM 2372 C CA . PRO A 1 305 ? 18.113 -40.390 0.257 1.00 82.25 305 PRO A CA 1
ATOM 2373 C C . PRO A 1 305 ? 16.666 -40.857 0.438 1.00 82.25 305 PRO A C 1
ATOM 2375 O O . PRO A 1 305 ? 15.780 -40.331 -0.225 1.00 82.25 305 PRO A O 1
ATOM 2378 N N . ALA A 1 306 ? 16.410 -41.790 1.363 1.00 86.94 306 ALA A N 1
ATOM 2379 C CA . ALA A 1 306 ? 15.067 -42.311 1.615 1.00 86.94 306 ALA A CA 1
ATOM 2380 C C . ALA A 1 306 ? 14.125 -41.254 2.219 1.00 86.94 306 ALA A C 1
ATOM 2382 O O . ALA A 1 306 ? 12.991 -41.112 1.771 1.00 86.94 306 ALA A O 1
ATOM 2383 N N . VAL A 1 307 ? 14.584 -40.470 3.201 1.00 82.12 307 VAL A N 1
ATOM 2384 C CA . VAL A 1 307 ? 13.800 -39.370 3.794 1.00 82.12 307 VAL A CA 1
ATOM 2385 C C . VAL A 1 307 ? 13.558 -38.268 2.767 1.00 82.12 307 VAL A C 1
ATOM 2387 O O . VAL A 1 307 ? 12.440 -37.765 2.669 1.00 82.12 307 VAL A O 1
ATOM 2390 N N . TYR A 1 308 ? 14.573 -37.921 1.970 1.00 80.81 308 TYR A N 1
ATOM 2391 C CA . TYR A 1 308 ? 14.418 -36.967 0.874 1.00 80.81 308 TYR A CA 1
ATOM 2392 C C . TYR A 1 308 ? 13.400 -37.463 -0.158 1.00 80.81 308 TYR A C 1
ATOM 2394 O O . TYR A 1 308 ? 12.539 -36.701 -0.585 1.00 80.81 308 TYR A O 1
ATOM 2402 N N . GLU A 1 309 ? 13.432 -38.748 -0.510 1.00 90.12 309 GLU A N 1
ATOM 2403 C CA . GLU A 1 309 ? 12.460 -39.349 -1.419 1.00 90.12 309 GLU A CA 1
ATOM 2404 C C . GLU A 1 309 ? 11.038 -39.324 -0.841 1.00 90.12 309 GLU A C 1
ATOM 2406 O O . GLU A 1 309 ? 10.103 -38.945 -1.547 1.00 90.12 309 GLU A O 1
ATOM 2411 N N . VAL A 1 310 ? 10.857 -39.669 0.439 1.00 89.31 310 VAL A N 1
ATOM 2412 C CA . VAL A 1 310 ? 9.557 -39.568 1.125 1.00 89.31 310 VAL A CA 1
ATOM 2413 C C . VAL A 1 310 ? 9.058 -38.127 1.120 1.00 89.31 310 VAL A C 1
ATOM 2415 O O . VAL A 1 310 ? 7.896 -37.900 0.794 1.00 89.31 310 VAL A O 1
ATOM 2418 N N . PHE A 1 311 ? 9.925 -37.158 1.420 1.00 85.25 311 PHE A N 1
ATOM 2419 C CA . PHE A 1 311 ? 9.586 -35.738 1.381 1.00 85.25 311 PHE A CA 1
ATOM 2420 C C . PHE A 1 311 ? 9.162 -35.301 -0.024 1.00 85.25 311 PHE A C 1
ATOM 2422 O O . PHE A 1 311 ? 8.080 -34.749 -0.182 1.00 85.25 311 PHE A O 1
ATOM 2429 N N . VAL A 1 312 ? 9.947 -35.617 -1.060 1.00 83.56 312 VAL A N 1
ATOM 2430 C CA . VAL A 1 312 ? 9.624 -35.294 -2.460 1.00 83.56 312 VAL A CA 1
ATOM 2431 C C . VAL A 1 312 ? 8.292 -35.918 -2.880 1.00 83.56 312 VAL A C 1
ATOM 2433 O O . VAL A 1 312 ? 7.456 -35.237 -3.474 1.00 83.56 312 VAL A O 1
ATOM 2436 N N . ARG A 1 313 ? 8.057 -37.193 -2.545 1.00 88.62 313 ARG A N 1
ATOM 2437 C CA . ARG A 1 313 ? 6.791 -37.880 -2.839 1.00 88.62 313 ARG A CA 1
ATOM 2438 C C . ARG A 1 313 ? 5.620 -37.244 -2.088 1.00 88.62 313 ARG A C 1
ATOM 2440 O O . ARG A 1 313 ? 4.581 -37.012 -2.695 1.00 88.62 313 ARG A O 1
ATOM 2447 N N . ALA A 1 314 ? 5.784 -36.921 -0.807 1.00 85.44 314 ALA A N 1
ATOM 2448 C CA . ALA A 1 314 ? 4.759 -36.254 -0.008 1.00 85.44 314 ALA A CA 1
ATOM 2449 C C . ALA A 1 314 ? 4.449 -34.842 -0.532 1.00 85.44 314 ALA A C 1
ATOM 2451 O O . ALA A 1 314 ? 3.284 -34.483 -0.670 1.00 85.44 314 ALA A O 1
ATOM 2452 N N . SER A 1 315 ? 5.464 -34.059 -0.903 1.00 84.50 315 SER A N 1
ATOM 2453 C CA . SER A 1 315 ? 5.282 -32.737 -1.509 1.00 84.50 315 SER A CA 1
ATOM 2454 C C . SER A 1 315 ? 4.603 -32.812 -2.875 1.00 84.50 315 SER A C 1
ATOM 2456 O O . SER A 1 315 ? 3.768 -31.968 -3.183 1.00 84.50 315 SER A O 1
ATOM 2458 N N . ALA A 1 316 ? 4.897 -33.833 -3.684 1.00 86.69 316 ALA A N 1
ATOM 2459 C CA . ALA A 1 316 ? 4.202 -34.052 -4.951 1.00 86.69 316 ALA A CA 1
ATOM 2460 C C . ALA A 1 316 ? 2.708 -34.359 -4.748 1.00 86.69 316 ALA A C 1
ATOM 2462 O O . ALA A 1 316 ? 1.885 -33.959 -5.572 1.00 86.69 316 ALA A O 1
ATOM 2463 N N . LEU A 1 317 ? 2.351 -35.017 -3.637 1.00 87.25 317 LEU A N 1
ATOM 2464 C CA . LEU A 1 317 ? 0.957 -35.268 -3.275 1.00 87.25 317 LEU A CA 1
ATOM 2465 C C . LEU A 1 317 ? 0.205 -33.993 -2.888 1.00 87.25 317 LEU A C 1
ATOM 2467 O O . LEU A 1 317 ? -1.001 -33.982 -3.080 1.00 87.25 317 LEU A O 1
ATOM 2471 N N . ILE A 1 318 ? 0.871 -32.916 -2.443 1.00 83.06 318 ILE A N 1
ATOM 2472 C CA . ILE A 1 318 ? 0.207 -31.646 -2.080 1.00 83.06 318 ILE A CA 1
ATOM 2473 C C . ILE A 1 318 ? -0.643 -31.124 -3.242 1.00 83.06 318 ILE A C 1
ATOM 2475 O O . ILE A 1 318 ? -1.798 -30.766 -3.035 1.00 83.06 318 ILE A O 1
ATOM 2479 N N . ASN A 1 319 ? -0.110 -31.174 -4.466 1.00 78.88 319 ASN A N 1
ATOM 2480 C CA . ASN A 1 319 ? -0.822 -30.745 -5.675 1.00 78.88 319 ASN A CA 1
ATOM 2481 C C . ASN A 1 319 ? -1.986 -31.678 -6.063 1.00 78.88 319 ASN A C 1
ATOM 2483 O O . ASN A 1 319 ? -2.829 -31.293 -6.870 1.00 78.88 319 ASN A O 1
ATOM 2487 N N . ALA A 1 320 ? -2.005 -32.910 -5.545 1.00 79.25 320 ALA A N 1
ATOM 2488 C CA . ALA A 1 320 ? -3.024 -33.920 -5.824 1.00 79.25 320 ALA A CA 1
ATOM 2489 C C . ALA A 1 320 ? -4.068 -34.053 -4.702 1.00 79.25 320 ALA A C 1
ATOM 2491 O O . ALA A 1 320 ? -5.162 -34.565 -4.940 1.00 79.25 320 ALA A O 1
ATOM 2492 N N . THR A 1 321 ? -3.756 -33.611 -3.483 1.00 77.00 321 THR A N 1
ATOM 2493 C CA . THR A 1 321 ? -4.729 -33.528 -2.393 1.00 77.00 321 THR A CA 1
ATOM 2494 C C . THR A 1 321 ? -5.748 -32.447 -2.709 1.00 77.00 321 THR A C 1
ATOM 2496 O O . THR A 1 321 ? -5.399 -31.282 -2.882 1.00 77.00 321 THR A O 1
ATOM 2499 N N . SER A 1 322 ? -7.024 -32.832 -2.753 1.00 71.69 322 SER A N 1
ATOM 2500 C CA . SER A 1 322 ? -8.132 -31.881 -2.759 1.00 71.69 322 SER A CA 1
ATOM 2501 C C . SER A 1 322 ? -7.981 -30.930 -1.578 1.00 71.69 322 SER A C 1
ATOM 2503 O O . SER A 1 322 ? -7.721 -31.391 -0.462 1.00 71.69 322 SER A O 1
ATOM 2505 N N . THR A 1 323 ? -8.160 -29.632 -1.816 1.00 72.06 323 THR A N 1
ATOM 2506 C CA . THR A 1 323 ? -8.145 -28.598 -0.782 1.00 72.06 323 THR A CA 1
ATOM 2507 C C . THR A 1 323 ? -9.030 -29.052 0.373 1.00 72.06 323 THR A C 1
ATOM 2509 O O . THR A 1 323 ? -10.216 -29.325 0.182 1.00 72.06 323 THR A O 1
ATOM 2512 N N . LEU A 1 324 ? -8.437 -29.225 1.554 1.00 57.59 324 LEU A N 1
ATOM 2513 C CA . LEU A 1 324 ? -9.175 -29.632 2.742 1.00 57.59 324 LEU A CA 1
ATOM 2514 C C . LEU A 1 324 ? -10.079 -28.452 3.113 1.00 57.59 324 LEU A C 1
ATOM 2516 O O . LEU A 1 324 ? -9.599 -27.434 3.604 1.00 57.59 324 LEU A O 1
ATOM 2520 N N . ILE A 1 325 ? -11.367 -28.560 2.786 1.00 46.91 325 ILE A N 1
ATOM 2521 C CA . ILE A 1 325 ? -12.389 -27.603 3.209 1.00 46.91 325 ILE A CA 1
ATOM 2522 C C . ILE A 1 325 ? -12.616 -27.876 4.701 1.00 46.91 325 ILE A C 1
ATOM 2524 O O . ILE A 1 325 ? -13.350 -28.802 5.048 1.00 46.91 325 ILE A O 1
ATOM 2528 N N . LEU A 1 326 ? -11.893 -27.153 5.560 1.00 36.91 326 LEU A N 1
ATOM 2529 C CA . LEU A 1 326 ? -12.140 -27.084 7.004 1.00 36.91 326 LEU A CA 1
ATOM 2530 C C . LEU A 1 326 ? -13.160 -25.988 7.307 1.00 36.91 326 LEU A C 1
ATOM 2532 O O . LEU A 1 326 ? -13.013 -24.883 6.736 1.00 36.91 326 LEU A O 1
#

Radius of gyration: 29.8 Å; chains: 1; bounding box: 60×86×75 Å

Foldseek 3Di:
DDADPVDGDDDPDPVVNVVCCLPPVQQWDWDDAQNDTDTWGQDPVQWTWDPDPLDPDTDTHNDDVVVVVLVVLVSVQVHPPWPWDDPDPQWIDTPLQVVLQWIARLVQLFIARLVVLATDQLVCSQVCCCVPPVDGRDPVCVVVSVSVSVSSVRHNDHDDDDDPAADRPSHDKAKWFAAPVDFAIDNDPVVNQVVCCVVPVPDDDDPDTHIFIWTFRDVDDDDRNTIGGYDYPPVPPPDVVNVVVCVVVVPPPPPPPVPCPPCVVVDDPVCVVVVVVVVCPPPDPVVVCVVVDDDPCPRCVPVVVVVVVVVVVVVVCVVVDDDPPD

Organism: NCBI:txid231916

Sequence (326 aa):
MSSCHLCSESFSSPDELHAHKQTVHLGSIEFTCTNRTFTVKKQADGCFHCPCPFHTTPAVFHDLETFVAHIEVICAWIEPPALLRSVSSELVDAPVLSQYSFVINFVHHLLLCTTCSVAIVPSQADSHLRNKHDMNLDAKHLSLFHDLVNYFAVSDTFPVMTPPMDAIEGLAVFNGVQCPQCTFASTTSAQLLRHFQDQHPLKNSPTHWPSASVQRLTNGAGSGRSYFAVRVPSDIKHSSNDILSTIVSSCPTFVEDTGLLSEARLLSPWLRQTRWHELLEGHAIEDLRSLAAHPKSNELVTLQPAVYEVFVRASALINATSTLIL

pLDDT: mean 84.84, std 13.19, range [36.91, 98.56]